Protein AF-A0A5N6E850-F1 (afdb_monomer)

Radius of gyration: 19.88 Å; Cα contacts (8 Å, |Δi|>4): 318; chains: 1; bounding box: 55×56×55 Å

pLDDT: mean 77.33, std 14.33, range [34.62, 94.5]

InterPro domains:
  IPR006694 Fatty acid hydroxylase [PF04116] (144-266)

Mean predicted aligned error: 9.37 Å

Secondary structure (DSSP, 8-state):
-PPPP---------GGGS-GGG--HHHHHHHHTT--SS-SS--HHHHHS-----HHHHHHHHHHHHHHHHHHHHHHHHHHHHHH-BTTTTT-PPPPPPGGGHHHHHHHHHHHHHHHHHHHHHHH--TT--GGG--TT------HHHH-HHHHHHHTTGGG-SS--GGGTT---HHHHHIIIIIHHHHHHHHHHHTT----HHHHHHHHHHHHHHHHHHTT-BSS--BPP-TTHHHHHHHT-BPBHHHHHHHHHH-SSS----SSSB--

Structure (mmCIF, N/CA/C/O backbone):
data_AF-A0A5N6E850-F1
#
_entry.id   AF-A0A5N6E850-F1
#
loop_
_atom_site.group_PDB
_atom_site.id
_atom_site.type_symbol
_atom_site.label_atom_id
_atom_site.label_alt_id
_atom_site.label_comp_id
_atom_site.label_asym_id
_atom_site.label_entity_id
_atom_site.label_seq_id
_atom_site.pdbx_PDB_ins_code
_atom_site.Cartn_x
_atom_site.Cartn_y
_atom_site.Cartn_z
_atom_site.occupancy
_atom_site.B_iso_or_equiv
_atom_site.auth_seq_id
_atom_site.auth_comp_id
_atom_site.auth_asym_id
_atom_site.auth_atom_id
_atom_site.pdbx_PDB_model_num
ATOM 1 N N . MET A 1 1 ? -35.079 -39.704 17.939 1.00 39.41 1 MET A N 1
ATOM 2 C CA . MET A 1 1 ? -33.657 -39.528 18.307 1.00 39.41 1 MET A CA 1
ATOM 3 C C . MET A 1 1 ? -33.381 -38.034 18.390 1.00 39.41 1 MET A C 1
ATOM 5 O O . MET A 1 1 ? -33.724 -37.354 17.428 1.00 39.41 1 MET A O 1
ATOM 9 N N . PRO A 1 2 ? -32.878 -37.489 19.509 1.00 34.62 2 PRO A N 1
ATOM 10 C CA . PRO A 1 2 ? -32.594 -36.062 19.593 1.00 34.62 2 PRO A CA 1
ATOM 11 C C . PRO A 1 2 ? -31.340 -35.746 18.768 1.00 34.62 2 PRO A C 1
ATOM 13 O O . PRO A 1 2 ? -30.338 -36.455 18.851 1.00 34.62 2 PRO A O 1
ATOM 16 N N . ALA A 1 3 ? -31.421 -34.708 17.938 1.00 40.91 3 ALA A N 1
ATOM 17 C CA . ALA A 1 3 ? -30.297 -34.216 17.154 1.00 40.91 3 ALA A CA 1
ATOM 18 C C . ALA A 1 3 ? -29.191 -33.716 18.098 1.00 40.91 3 ALA A C 1
ATOM 20 O O . ALA A 1 3 ? -29.444 -32.866 18.953 1.00 40.91 3 ALA A O 1
ATOM 21 N N . GLY A 1 4 ? -27.979 -34.256 17.950 1.00 40.09 4 GLY A N 1
ATOM 22 C CA . GLY A 1 4 ? -26.804 -33.801 18.690 1.00 40.09 4 GLY A CA 1
ATOM 23 C C . GLY A 1 4 ? -26.494 -32.319 18.426 1.00 40.09 4 GLY A C 1
ATOM 24 O O . GLY A 1 4 ? -26.918 -31.767 17.404 1.00 40.09 4 GLY A O 1
ATOM 25 N N . PRO A 1 5 ? -25.774 -31.647 19.340 1.00 42.28 5 PRO A N 1
ATOM 26 C CA . PRO A 1 5 ? -25.476 -30.227 19.215 1.00 42.28 5 PRO A CA 1
ATOM 27 C C . PRO A 1 5 ? -24.697 -29.955 17.923 1.00 42.28 5 PRO A C 1
ATOM 29 O O . PRO A 1 5 ? -23.633 -30.523 17.686 1.00 42.28 5 PRO A O 1
ATOM 32 N N . ARG A 1 6 ? -25.231 -29.067 17.077 1.00 39.66 6 ARG A N 1
ATOM 33 C CA . ARG A 1 6 ? -24.517 -28.542 15.908 1.00 39.66 6 ARG A CA 1
ATOM 34 C C . ARG A 1 6 ? -23.274 -27.802 16.400 1.00 39.66 6 ARG A C 1
ATOM 36 O O . ARG A 1 6 ? -23.396 -26.789 17.087 1.00 39.66 6 ARG A O 1
ATOM 43 N N . HIS A 1 7 ? -22.090 -28.302 16.053 1.00 35.38 7 HIS A N 1
ATOM 44 C CA . HIS A 1 7 ? -20.835 -27.600 16.296 1.00 35.38 7 HIS A CA 1
ATOM 45 C C . HIS A 1 7 ? -20.860 -26.264 15.550 1.00 35.38 7 HIS A C 1
ATOM 47 O O . HIS A 1 7 ? -20.741 -26.202 14.328 1.00 35.38 7 HIS A O 1
ATOM 53 N N . ASN A 1 8 ? -21.034 -25.179 16.301 1.00 35.00 8 ASN A N 1
ATOM 54 C CA . ASN A 1 8 ? -20.845 -23.828 15.806 1.00 35.00 8 ASN A CA 1
ATOM 55 C C . ASN A 1 8 ? -19.328 -23.628 15.647 1.00 35.00 8 ASN A C 1
ATOM 57 O O . ASN A 1 8 ? -18.646 -23.207 16.583 1.00 35.00 8 ASN A O 1
ATOM 61 N N . HIS A 1 9 ? -18.771 -24.007 14.494 1.00 34.69 9 HIS A N 1
ATOM 62 C CA . HIS A 1 9 ? -17.377 -23.728 14.152 1.00 34.69 9 HIS A CA 1
ATOM 63 C C . HIS A 1 9 ? -17.224 -22.220 13.914 1.00 34.69 9 HIS A C 1
ATOM 65 O O . HIS A 1 9 ? -17.213 -21.730 12.791 1.00 34.69 9 HIS A O 1
ATOM 71 N N . SER A 1 10 ? -17.137 -21.460 15.005 1.00 42.22 10 SER A N 1
ATOM 72 C CA . SER A 1 10 ? -16.578 -20.114 14.988 1.00 42.22 10 SER A CA 1
ATOM 73 C C . SER A 1 10 ? -15.170 -20.233 14.400 1.00 42.22 10 SER A C 1
ATOM 75 O O . SER A 1 10 ? -14.341 -20.947 14.966 1.00 42.22 10 SER A O 1
ATOM 77 N N . PHE A 1 11 ? -14.909 -19.588 13.257 1.00 40.59 11 PHE A N 1
ATOM 78 C CA . PHE A 1 11 ? -13.576 -19.446 12.660 1.00 40.59 11 PHE A CA 1
ATOM 79 C C . PHE A 1 11 ? -12.676 -18.634 13.608 1.00 40.59 11 PHE A C 1
ATOM 81 O O . PHE A 1 11 ? -12.393 -17.460 13.383 1.00 40.59 11 PHE A O 1
ATOM 88 N N . ARG A 1 12 ? -12.272 -19.229 14.735 1.00 50.62 12 ARG A N 1
ATOM 89 C CA . ARG A 1 12 ? -11.355 -18.603 15.684 1.00 50.62 12 ARG A CA 1
ATOM 90 C C . ARG A 1 12 ? -9.948 -18.804 15.167 1.00 50.62 12 ARG A C 1
ATOM 92 O O . ARG A 1 12 ? -9.451 -19.921 15.089 1.00 50.62 12 ARG A O 1
ATOM 99 N N . SER A 1 13 ? -9.317 -17.697 14.820 1.00 58.38 13 SER A N 1
ATOM 100 C CA . SER A 1 13 ? -7.937 -17.665 14.367 1.00 58.38 13 SER A CA 1
ATOM 101 C C . SER A 1 13 ? -6.987 -18.064 15.512 1.00 58.38 13 SER A C 1
ATOM 103 O O . SER A 1 13 ? -6.890 -17.352 16.516 1.00 58.38 13 SER A O 1
ATOM 105 N N . THR A 1 14 ? -6.321 -19.222 15.402 1.00 66.94 14 THR A N 1
ATOM 106 C CA . THR A 1 14 ? -5.454 -19.798 16.456 1.00 66.94 14 THR A CA 1
ATOM 107 C C . THR A 1 14 ? -3.955 -19.645 16.198 1.00 66.94 14 THR A C 1
ATOM 109 O O . THR A 1 14 ? -3.164 -20.109 17.019 1.00 66.94 14 THR A O 1
ATOM 112 N N . TRP A 1 15 ? -3.538 -18.989 15.109 1.00 69.69 15 TRP A N 1
ATOM 113 C CA . TRP A 1 15 ? -2.118 -18.823 14.752 1.00 69.69 15 TRP A CA 1
ATOM 114 C C . TRP A 1 15 ? -1.291 -18.162 15.864 1.00 69.69 15 TRP A C 1
ATOM 116 O O . TRP A 1 15 ? -0.124 -18.488 16.038 1.00 69.69 15 TRP A O 1
ATOM 126 N N . ARG A 1 16 ? -1.910 -17.317 16.702 1.00 72.38 16 ARG A N 1
ATOM 127 C CA . ARG A 1 16 ? -1.256 -16.679 17.860 1.00 72.38 16 ARG A CA 1
ATOM 128 C C . ARG A 1 16 ? -0.710 -17.669 18.896 1.00 72.38 16 ARG A C 1
ATOM 130 O O . ARG A 1 16 ? 0.119 -17.294 19.714 1.00 72.38 16 ARG A O 1
ATOM 137 N N . ARG A 1 17 ? -1.188 -18.918 18.887 1.00 75.44 17 ARG A N 1
ATOM 138 C CA . ARG A 1 17 ? -0.702 -20.003 19.758 1.00 75.44 17 ARG A CA 1
ATOM 139 C C . ARG A 1 17 ? 0.448 -20.798 19.138 1.00 75.44 17 ARG A C 1
ATOM 141 O O . ARG A 1 17 ? 1.009 -21.653 19.813 1.00 75.44 17 ARG A O 1
ATOM 148 N N . GLN A 1 18 ? 0.750 -20.575 17.861 1.00 77.81 18 GLN A N 1
ATOM 149 C CA . GLN A 1 18 ? 1.872 -21.218 17.186 1.00 77.81 18 GLN A CA 1
ATOM 150 C C . GLN A 1 18 ? 3.186 -20.570 17.626 1.00 77.81 18 GLN A C 1
ATOM 152 O O . GLN A 1 18 ? 3.207 -19.395 18.001 1.00 77.81 18 GLN A O 1
ATOM 157 N N . ASP A 1 19 ? 4.276 -21.335 17.551 1.00 81.00 19 ASP A N 1
ATOM 158 C CA . ASP A 1 19 ? 5.626 -20.816 17.769 1.00 81.00 19 ASP A CA 1
ATOM 159 C C . ASP A 1 19 ? 5.858 -19.584 16.877 1.00 81.00 19 ASP A C 1
ATOM 161 O O . ASP A 1 19 ? 5.605 -19.617 15.670 1.00 81.00 19 ASP A O 1
ATOM 165 N N . ARG A 1 20 ? 6.350 -18.494 17.476 1.00 82.19 20 ARG A N 1
ATOM 166 C CA . ARG A 1 20 ? 6.660 -17.237 16.782 1.00 82.19 20 ARG A CA 1
ATOM 167 C C . ARG A 1 20 ? 7.703 -17.417 15.679 1.00 82.19 20 ARG A C 1
ATOM 169 O O . ARG A 1 20 ? 7.727 -16.624 14.745 1.00 82.19 20 ARG A O 1
ATOM 176 N N . ASN A 1 21 ? 8.516 -18.470 15.728 1.00 81.62 21 ASN A N 1
ATOM 177 C CA . ASN A 1 21 ? 9.438 -18.816 14.643 1.00 81.62 21 ASN A CA 1
ATOM 178 C C . ASN A 1 21 ? 8.718 -19.255 13.354 1.00 81.62 21 ASN A C 1
ATOM 180 O O . ASN A 1 21 ? 9.302 -19.192 12.278 1.00 81.62 21 ASN A O 1
ATOM 184 N N . GLN A 1 22 ? 7.453 -19.677 13.449 1.00 78.12 22 GLN A N 1
ATOM 185 C CA . GLN A 1 22 ? 6.608 -20.045 12.306 1.00 78.12 22 GLN A CA 1
ATOM 186 C C . GLN A 1 22 ? 5.795 -18.853 11.773 1.00 78.12 22 GLN A C 1
ATOM 188 O O . GLN A 1 22 ? 5.050 -18.979 10.799 1.00 78.12 22 GLN A O 1
ATOM 193 N N . TRP A 1 23 ? 5.900 -17.683 12.410 1.00 79.12 23 TRP A N 1
ATOM 194 C CA . TRP A 1 23 ? 5.131 -16.512 12.016 1.00 79.12 23 TRP A CA 1
ATOM 195 C C . TRP A 1 23 ? 5.701 -15.891 10.746 1.00 79.12 23 TRP A C 1
ATOM 197 O O . TRP A 1 23 ? 6.816 -15.371 10.709 1.00 79.12 23 TRP A O 1
ATOM 207 N N . THR A 1 24 ? 4.880 -15.891 9.703 1.00 73.56 24 THR A N 1
ATOM 208 C CA . THR A 1 24 ? 5.115 -15.095 8.495 1.00 73.56 24 THR A CA 1
ATOM 209 C C . THR A 1 24 ? 4.997 -13.592 8.775 1.00 73.56 24 THR A C 1
ATOM 211 O O . THR A 1 24 ? 4.446 -13.165 9.792 1.00 73.56 24 THR A O 1
ATOM 214 N N . THR A 1 25 ? 5.448 -12.767 7.831 1.00 67.00 25 THR A N 1
ATOM 215 C CA . THR A 1 25 ? 5.334 -11.303 7.900 1.00 67.00 25 THR A CA 1
ATOM 216 C C . THR A 1 25 ? 3.903 -10.836 8.182 1.00 67.00 25 THR A C 1
ATOM 218 O O . THR A 1 25 ? 3.714 -9.939 8.992 1.00 67.00 25 THR A O 1
ATOM 221 N N . PHE A 1 26 ? 2.882 -11.492 7.623 1.00 67.69 26 PHE A N 1
ATOM 222 C CA . PHE A 1 26 ? 1.476 -11.146 7.870 1.00 67.69 26 PHE A CA 1
ATOM 223 C C . PHE A 1 26 ? 1.053 -11.308 9.335 1.00 67.69 26 PHE A C 1
ATOM 225 O O . PHE A 1 26 ? 0.312 -10.479 9.853 1.00 67.69 26 PHE A O 1
ATOM 232 N N . HIS A 1 27 ? 1.561 -12.327 10.028 1.00 75.56 27 HIS A N 1
ATOM 233 C CA . HIS A 1 27 ? 1.302 -12.511 11.457 1.00 75.56 27 HIS A CA 1
ATOM 234 C C . HIS A 1 27 ? 1.905 -11.367 12.277 1.00 75.56 27 HIS A C 1
ATOM 236 O O . HIS A 1 27 ? 1.238 -10.801 13.139 1.00 75.56 27 HIS A O 1
ATOM 242 N N . TRP A 1 28 ? 3.140 -10.967 11.956 1.00 74.38 28 TRP A N 1
ATOM 243 C CA . TRP A 1 28 ? 3.794 -9.827 12.598 1.00 74.38 28 TRP A CA 1
ATOM 244 C C . TRP A 1 28 ? 3.086 -8.504 12.318 1.00 74.38 28 TRP A C 1
ATOM 246 O O . TRP A 1 28 ? 2.996 -7.670 13.210 1.00 74.38 28 TRP A O 1
ATOM 256 N N . ILE A 1 29 ? 2.553 -8.323 11.111 1.00 66.75 29 ILE A N 1
ATOM 257 C CA . ILE A 1 29 ? 1.763 -7.144 10.740 1.00 66.75 29 ILE A CA 1
ATOM 258 C C . ILE A 1 29 ? 0.499 -7.048 11.596 1.00 66.75 29 ILE A C 1
ATOM 260 O O . ILE A 1 29 ? 0.223 -5.992 12.164 1.00 66.75 29 ILE A O 1
ATOM 264 N N . LEU A 1 30 ? -0.243 -8.152 11.724 1.00 69.81 30 LEU A N 1
ATOM 265 C CA . LEU A 1 30 ? -1.451 -8.197 12.548 1.00 69.81 30 LEU A CA 1
ATOM 266 C C . LEU A 1 30 ? -1.138 -7.991 14.034 1.00 69.81 30 LEU A C 1
ATOM 268 O O . LEU A 1 30 ? -1.910 -7.334 14.725 1.00 69.81 30 LEU A O 1
ATOM 272 N N . GLU A 1 31 ? -0.006 -8.512 14.514 1.00 74.38 31 GLU A N 1
ATOM 273 C CA . GLU A 1 31 ? 0.437 -8.336 15.899 1.00 74.38 31 GLU A CA 1
ATOM 274 C C . GLU A 1 31 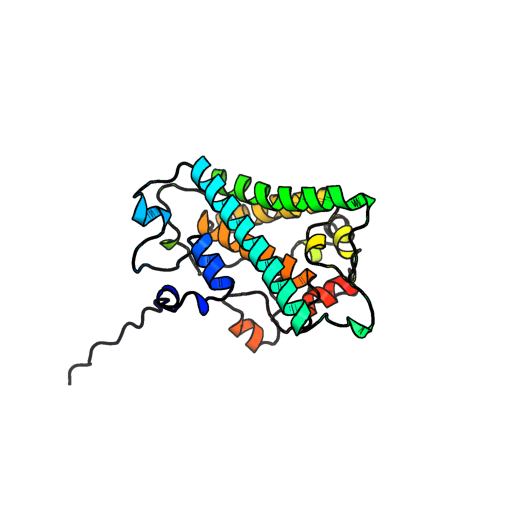? 0.847 -6.892 16.208 1.00 74.38 31 GLU A C 1
ATOM 276 O O . GLU A 1 31 ? 0.374 -6.319 17.185 1.00 74.38 31 GLU A O 1
ATOM 281 N N . TRP A 1 32 ? 1.690 -6.277 15.373 1.00 69.50 32 TRP A N 1
ATOM 282 C CA . TRP A 1 32 ? 2.147 -4.898 15.581 1.00 69.50 32 TRP A CA 1
ATOM 283 C C . TRP A 1 32 ? 1.050 -3.862 15.355 1.00 69.50 32 TRP A C 1
ATOM 285 O O . TRP A 1 32 ? 1.037 -2.838 16.032 1.00 69.50 32 TRP A O 1
ATOM 295 N N . GLY A 1 33 ? 0.153 -4.108 14.398 1.00 65.25 33 GLY A N 1
ATOM 296 C CA . GLY A 1 33 ? -1.004 -3.254 14.144 1.00 65.25 33 GLY A CA 1
ATOM 297 C C . GLY A 1 33 ? -2.148 -3.469 15.131 1.00 65.25 33 GLY A C 1
ATOM 298 O O . GLY A 1 33 ? -3.116 -2.720 15.095 1.00 65.25 33 GLY A O 1
ATOM 299 N N . ASP A 1 34 ? -2.059 -4.485 15.984 1.00 69.12 34 ASP A N 1
ATOM 300 C CA . ASP A 1 34 ? -3.106 -4.853 16.927 1.00 69.12 34 ASP A CA 1
ATOM 301 C C . ASP A 1 34 ? -4.475 -5.189 16.284 1.00 69.12 34 ASP A C 1
ATOM 303 O O . ASP A 1 34 ? -5.547 -4.888 16.806 1.00 69.12 34 ASP A O 1
ATOM 307 N N . LEU A 1 35 ? -4.456 -5.819 15.107 1.00 66.62 35 LEU A N 1
ATOM 308 C CA . LEU A 1 35 ? -5.616 -5.963 14.210 1.00 66.62 35 LEU A CA 1
ATOM 309 C C . LEU A 1 35 ? -6.286 -7.345 14.295 1.00 66.62 35 LEU A C 1
ATOM 311 O O . LEU A 1 35 ? -6.642 -7.952 13.282 1.00 66.62 35 LEU A O 1
ATOM 315 N N . HIS A 1 36 ? -6.437 -7.893 15.500 1.00 64.31 36 HIS A N 1
ATOM 316 C CA . HIS A 1 36 ? -6.887 -9.279 15.682 1.00 64.31 36 HIS A CA 1
ATOM 317 C C . HIS A 1 36 ? -8.423 -9.440 15.587 1.00 64.31 36 HIS A C 1
ATOM 319 O O . HIS A 1 36 ? -9.134 -8.836 16.390 1.00 64.31 36 HIS A O 1
ATOM 325 N N . PRO A 1 37 ? -8.965 -10.316 14.703 1.00 53.97 37 PRO A N 1
ATOM 326 C CA . PRO A 1 37 ? -10.406 -10.367 14.406 1.00 53.97 37 PRO A CA 1
ATOM 327 C C . PRO A 1 37 ? -11.347 -10.887 15.499 1.00 53.97 37 PRO A C 1
ATOM 329 O O . PRO A 1 37 ? -12.550 -10.803 15.318 1.00 53.97 37 PRO A O 1
ATOM 332 N N . THR A 1 38 ? -10.884 -11.501 16.585 1.00 51.81 38 THR A N 1
ATOM 333 C CA . THR A 1 38 ? -11.737 -11.874 17.734 1.00 51.81 38 THR A CA 1
ATOM 334 C C . THR A 1 38 ? -10.868 -12.409 18.869 1.00 51.81 38 THR A C 1
ATOM 336 O O . THR A 1 38 ? -9.789 -12.979 18.659 1.00 51.81 38 THR A O 1
ATOM 339 N N . GLU A 1 39 ? -11.315 -12.196 20.102 1.00 55.03 39 GLU A N 1
ATOM 340 C CA . GLU A 1 39 ? -10.535 -12.497 21.296 1.00 55.03 39 GLU A CA 1
ATOM 341 C C . GLU A 1 39 ? -10.266 -13.995 21.506 1.00 55.03 39 GLU A C 1
ATOM 343 O O . GLU A 1 39 ? -11.169 -14.831 21.563 1.00 55.03 39 GLU A O 1
ATOM 348 N N . LEU A 1 40 ? -9.005 -14.291 21.817 1.00 44.50 40 LEU A N 1
ATOM 349 C CA . LEU A 1 40 ? -8.728 -14.936 23.093 1.00 44.50 40 LEU A CA 1
ATOM 350 C C . LEU A 1 40 ? -7.556 -14.199 23.746 1.00 44.50 40 LEU A C 1
ATOM 352 O O . LEU A 1 40 ? -6.401 -14.551 23.522 1.00 44.50 40 LEU A O 1
ATOM 356 N N . GLY A 1 41 ? -7.905 -13.145 24.500 1.00 45.28 41 GLY A N 1
ATOM 357 C CA . GLY A 1 41 ? -7.032 -12.568 25.525 1.00 45.28 41 GLY A CA 1
ATOM 358 C C . GLY A 1 41 ? -6.681 -11.082 25.448 1.00 45.28 41 GLY A C 1
ATOM 359 O O . GLY A 1 41 ? -5.718 -10.735 26.108 1.00 45.28 41 GLY A O 1
ATOM 360 N N . ARG A 1 42 ? -7.430 -10.246 24.702 1.00 46.72 42 ARG A N 1
ATOM 361 C CA . ARG A 1 42 ? -7.263 -8.776 24.542 1.00 46.72 42 ARG A CA 1
ATOM 362 C C . ARG A 1 42 ? -5.848 -8.292 24.199 1.00 46.72 42 ARG A C 1
ATOM 364 O O . ARG A 1 42 ? -4.846 -8.980 24.301 1.00 46.72 42 ARG A O 1
ATOM 371 N N . THR A 1 43 ? -5.791 -7.106 23.633 1.00 49.31 43 THR A N 1
ATOM 372 C CA . THR A 1 43 ? -4.617 -6.641 22.911 1.00 49.31 43 THR A CA 1
ATOM 373 C C . THR A 1 43 ? -3.445 -6.262 23.807 1.00 49.31 43 THR A C 1
ATOM 375 O O . THR A 1 43 ? -3.638 -6.028 24.993 1.00 49.31 43 THR A O 1
ATOM 378 N N . LEU A 1 44 ? -2.228 -6.129 23.267 1.00 51.62 44 LEU A N 1
ATOM 379 C CA . LEU A 1 44 ? -1.073 -5.656 24.047 1.00 51.62 44 LEU A CA 1
ATOM 380 C C . LEU A 1 44 ? -1.360 -4.298 24.727 1.00 51.62 44 LEU A C 1
ATOM 382 O O . LEU A 1 44 ? -0.980 -4.104 25.876 1.00 51.62 44 LEU A O 1
ATOM 386 N N . CYS A 1 45 ? -2.117 -3.404 24.076 1.00 48.03 45 CYS A N 1
ATOM 387 C CA . CYS A 1 45 ? -2.514 -2.109 24.644 1.00 48.03 45 CYS A CA 1
ATOM 388 C C . CYS A 1 45 ? -3.790 -2.160 25.505 1.00 48.03 45 CYS A C 1
ATOM 390 O O . CYS A 1 45 ? -3.855 -1.497 26.541 1.00 48.03 45 CYS A O 1
ATOM 392 N N . THR A 1 46 ? -4.803 -2.949 25.124 1.00 51.22 46 THR A N 1
ATOM 393 C CA . THR A 1 46 ? -6.066 -3.041 25.886 1.00 51.22 46 THR A CA 1
ATOM 394 C C . THR A 1 46 ? -5.980 -3.981 27.092 1.00 51.22 46 THR A C 1
ATOM 396 O O . THR A 1 46 ? -6.719 -3.775 28.052 1.00 51.22 46 THR A O 1
ATOM 399 N N . TYR A 1 47 ? -5.073 -4.968 27.095 1.00 40.06 47 TYR A N 1
ATOM 400 C CA . TYR A 1 47 ? -4.883 -5.934 28.187 1.00 40.06 47 TYR A CA 1
ATOM 401 C C . TYR A 1 47 ? -3.880 -5.466 29.251 1.00 40.06 47 TYR A C 1
ATOM 403 O O . TYR A 1 47 ? -4.164 -5.628 30.432 1.00 40.06 47 TYR A O 1
ATOM 411 N N . TRP A 1 48 ? -2.739 -4.858 28.883 1.00 40.19 48 TRP A N 1
ATOM 412 C CA . TRP A 1 48 ? -1.732 -4.454 29.885 1.00 40.19 48 TRP A CA 1
ATOM 413 C C . TRP A 1 48 ? -2.054 -3.152 30.617 1.00 40.19 48 TRP A C 1
ATOM 415 O O . TRP A 1 48 ? -1.627 -2.981 31.755 1.00 40.19 48 TRP A O 1
ATOM 425 N N . LEU A 1 49 ? -2.783 -2.231 29.981 1.00 51.75 49 LEU A N 1
ATOM 426 C CA . LEU A 1 49 ? -2.995 -0.892 30.533 1.00 51.75 49 LEU A CA 1
ATOM 427 C C . LEU A 1 49 ? -4.462 -0.583 30.853 1.00 51.75 49 LEU A C 1
ATOM 429 O O . LEU A 1 49 ? -4.723 0.322 31.637 1.00 51.75 49 LEU A O 1
ATOM 433 N N . GLY A 1 50 ? -5.434 -1.277 30.243 1.00 54.62 50 GLY A N 1
ATOM 434 C CA . GLY A 1 50 ? -6.852 -0.896 30.353 1.00 54.62 50 GLY A CA 1
ATOM 435 C C . GLY A 1 50 ? -7.120 0.551 29.905 1.00 54.62 50 GLY A C 1
ATOM 436 O O . GLY A 1 50 ? -8.122 1.155 30.284 1.00 54.62 50 GLY A O 1
ATOM 437 N N . MET A 1 51 ? -6.196 1.130 29.132 1.00 58.75 51 MET A N 1
ATOM 438 C CA . MET A 1 51 ? -6.172 2.550 28.823 1.00 58.75 51 MET A CA 1
ATOM 439 C C . MET A 1 51 ? -6.900 2.826 27.515 1.00 58.75 51 MET A C 1
ATOM 441 O O . MET A 1 51 ? -6.556 2.312 26.454 1.00 58.75 51 MET A O 1
ATOM 445 N N . LYS A 1 52 ? -7.873 3.725 27.599 1.00 69.88 52 LYS A N 1
ATOM 446 C CA . LYS A 1 52 ? -8.436 4.450 26.466 1.00 69.88 52 LYS A CA 1
ATOM 447 C C . LYS A 1 52 ? -7.351 5.357 25.879 1.00 69.88 52 LYS A C 1
ATOM 449 O O . LYS A 1 52 ? -6.936 6.315 26.530 1.00 69.88 52 LYS A O 1
ATOM 454 N N . PHE A 1 53 ? -6.838 5.041 24.689 1.00 72.81 53 PHE A N 1
ATOM 455 C CA . PHE A 1 53 ? -5.726 5.801 24.117 1.00 72.81 53 PHE A CA 1
ATOM 456 C C . PHE A 1 53 ? -6.182 7.199 23.702 1.00 72.81 53 PHE A C 1
ATOM 458 O O . PHE A 1 53 ? -7.122 7.360 22.919 1.00 72.81 53 PHE A O 1
ATOM 465 N N . HIS A 1 54 ? -5.485 8.211 24.218 1.00 82.12 54 HIS A N 1
ATOM 466 C CA . HIS A 1 54 ? -5.599 9.579 23.729 1.00 82.12 54 HIS A CA 1
ATOM 467 C C . HIS A 1 54 ? -5.211 9.620 22.237 1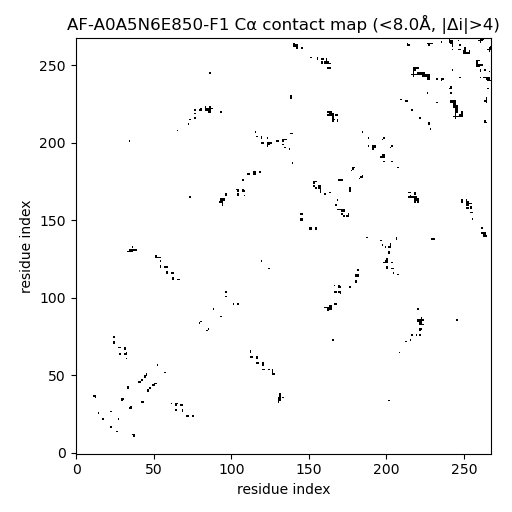.00 82.12 54 HIS A C 1
ATOM 469 O O . HIS A 1 54 ? -4.241 8.951 21.871 1.00 82.12 54 HIS A O 1
ATOM 475 N N . PRO A 1 55 ? -5.873 10.421 21.378 1.00 85.06 55 PRO A N 1
ATOM 476 C CA . PRO A 1 55 ? -5.588 10.472 19.939 1.00 85.06 55 PRO A CA 1
ATOM 477 C C . PRO A 1 55 ? -4.104 10.645 19.579 1.00 85.06 55 PRO A C 1
ATOM 479 O O . PRO A 1 55 ? -3.630 10.056 18.615 1.00 85.06 55 PRO A O 1
ATOM 482 N N . VAL A 1 56 ? -3.343 11.397 20.380 1.00 87.44 56 VAL A N 1
ATOM 483 C CA . VAL A 1 56 ? -1.886 11.555 20.194 1.00 87.44 56 VAL A CA 1
ATOM 484 C C . VAL A 1 56 ? -1.134 10.232 20.385 1.00 87.44 56 VAL A C 1
ATOM 486 O O . VAL A 1 56 ? -0.259 9.908 19.589 1.00 87.44 56 VAL A O 1
ATOM 489 N N . ILE A 1 57 ? -1.486 9.448 21.407 1.00 84.75 57 ILE A N 1
ATOM 490 C CA . ILE A 1 57 ? -0.864 8.140 21.664 1.00 84.75 57 ILE A CA 1
ATOM 491 C C . ILE A 1 57 ? -1.229 7.176 20.536 1.00 84.75 57 ILE A C 1
ATOM 493 O O . ILE A 1 57 ? -0.353 6.502 20.004 1.00 84.75 57 ILE A O 1
ATOM 497 N N . THR A 1 58 ? -2.500 7.169 20.124 1.00 83.62 58 THR A N 1
ATOM 498 C CA . THR A 1 58 ? -2.979 6.405 18.966 1.00 83.62 58 THR A CA 1
ATOM 499 C C . THR A 1 58 ? -2.179 6.749 17.714 1.00 83.62 58 THR A C 1
ATOM 501 O O . THR A 1 58 ? -1.665 5.856 17.048 1.00 83.62 58 THR A O 1
ATOM 504 N N . PHE A 1 59 ? -2.014 8.039 17.417 1.00 87.50 59 PHE A N 1
ATOM 505 C CA . PHE A 1 59 ? -1.228 8.497 16.279 1.00 87.50 59 PHE A CA 1
ATOM 506 C C . PHE A 1 59 ? 0.205 7.958 16.321 1.00 87.50 59 PHE A C 1
ATOM 508 O O . PHE A 1 59 ? 0.645 7.349 15.349 1.00 87.50 59 PHE A O 1
ATOM 515 N N . VAL A 1 60 ? 0.911 8.128 17.444 1.00 87.75 60 VAL A N 1
ATOM 516 C CA . VAL A 1 60 ? 2.295 7.652 17.590 1.00 87.75 60 VAL A CA 1
ATOM 517 C C . VAL A 1 60 ? 2.369 6.133 17.434 1.00 87.75 60 VAL A C 1
ATOM 519 O O . VAL A 1 60 ? 3.184 5.639 16.659 1.00 87.75 60 VAL A O 1
ATOM 522 N N . TYR A 1 61 ? 1.496 5.393 18.117 1.00 84.06 61 TYR A N 1
ATOM 523 C CA . TYR A 1 61 ? 1.484 3.932 18.084 1.00 84.06 61 TYR A CA 1
ATOM 524 C C . TYR A 1 61 ? 1.266 3.393 16.667 1.00 84.06 61 TYR A C 1
ATOM 526 O O . TYR A 1 61 ? 2.090 2.637 16.154 1.00 84.06 61 TYR A O 1
ATOM 534 N N . TYR A 1 62 ? 0.196 3.825 15.997 1.00 83.25 62 TYR A N 1
ATOM 535 C CA . TYR A 1 62 ? -0.153 3.324 14.668 1.00 83.25 62 TYR A CA 1
ATOM 536 C C . TYR A 1 62 ? 0.788 3.832 13.570 1.00 83.25 62 TYR A C 1
ATOM 538 O O . TYR A 1 62 ? 0.963 3.150 12.556 1.00 83.25 62 TYR A O 1
ATOM 546 N N . ASN A 1 63 ? 1.438 4.983 13.773 1.00 87.31 63 ASN A N 1
ATOM 547 C CA . ASN A 1 63 ? 2.521 5.450 12.911 1.00 87.31 63 ASN A CA 1
ATOM 548 C C . ASN A 1 63 ? 3.763 4.555 13.035 1.00 87.31 63 ASN A C 1
ATOM 550 O O . ASN A 1 63 ? 4.300 4.124 12.016 1.00 87.31 63 ASN A O 1
ATOM 554 N N . VAL A 1 64 ? 4.181 4.209 14.258 1.00 86.75 64 VAL A N 1
ATOM 555 C CA . VAL A 1 64 ? 5.291 3.268 14.485 1.00 86.75 64 VAL A CA 1
ATOM 556 C C . VAL A 1 64 ? 4.951 1.888 13.921 1.00 86.75 64 VAL A C 1
ATOM 558 O O . VAL A 1 64 ? 5.756 1.319 13.186 1.00 86.75 64 VAL A O 1
ATOM 561 N N . ALA A 1 65 ? 3.745 1.375 14.177 1.00 84.19 65 ALA A N 1
ATOM 562 C CA . ALA A 1 65 ? 3.289 0.101 13.626 1.00 84.19 65 ALA A CA 1
ATOM 563 C C . ALA A 1 65 ? 3.311 0.096 12.087 1.00 84.19 65 ALA A C 1
ATOM 565 O O . ALA A 1 65 ? 3.765 -0.874 11.481 1.00 84.19 65 ALA A O 1
ATOM 566 N N . PHE A 1 66 ? 2.911 1.201 11.445 1.00 85.81 66 PHE A N 1
ATOM 567 C CA . PHE A 1 66 ? 2.984 1.355 9.990 1.00 85.81 66 PHE A CA 1
ATOM 568 C C . PHE A 1 66 ? 4.433 1.326 9.473 1.00 85.81 66 PHE A C 1
ATOM 570 O O . PHE A 1 66 ? 4.725 0.665 8.476 1.00 85.81 66 PHE A O 1
ATOM 577 N N . GLN A 1 67 ? 5.365 1.996 10.157 1.00 87.88 67 GLN A N 1
ATOM 578 C CA . GLN A 1 67 ? 6.782 1.980 9.777 1.00 87.88 67 GLN A CA 1
ATOM 579 C C . GLN A 1 67 ? 7.414 0.591 9.945 1.00 87.88 67 GLN A C 1
ATOM 581 O O . GLN A 1 67 ? 8.195 0.155 9.093 1.00 87.88 67 GLN A O 1
ATOM 586 N N . VAL A 1 68 ? 7.057 -0.126 11.016 1.00 87.00 68 VAL A N 1
ATOM 587 C CA . VAL A 1 68 ? 7.478 -1.516 11.230 1.00 87.00 68 VAL A CA 1
ATOM 588 C C . VAL A 1 68 ? 6.920 -2.410 10.123 1.00 87.00 68 VAL A C 1
ATOM 590 O O . VAL A 1 68 ? 7.686 -3.155 9.514 1.00 87.00 68 VAL A O 1
ATOM 593 N N . PHE A 1 69 ? 5.629 -2.285 9.795 1.00 86.38 69 PHE A N 1
ATOM 594 C CA . PHE A 1 69 ? 4.996 -2.970 8.664 1.00 86.38 69 PHE A CA 1
ATOM 595 C C . PHE A 1 69 ? 5.782 -2.751 7.362 1.00 86.38 69 PHE A C 1
ATOM 597 O O . PHE A 1 69 ? 6.194 -3.722 6.724 1.00 86.38 69 PHE A O 1
ATOM 604 N N . LEU A 1 70 ? 6.059 -1.494 6.999 1.00 86.75 70 LEU A N 1
ATOM 605 C CA . LEU A 1 70 ? 6.750 -1.162 5.752 1.00 86.75 70 LEU A CA 1
ATOM 606 C C . LEU A 1 70 ? 8.180 -1.722 5.734 1.00 86.75 70 LEU A C 1
ATOM 608 O O . LEU A 1 70 ? 8.627 -2.270 4.727 1.00 86.75 70 LEU A O 1
ATOM 612 N N . SER A 1 71 ? 8.882 -1.654 6.866 1.00 88.75 71 SER A N 1
ATOM 613 C CA . SER A 1 71 ? 10.235 -2.204 7.012 1.00 88.75 71 SER A CA 1
ATOM 614 C C . SER A 1 71 ? 10.258 -3.725 6.849 1.00 88.75 71 SER A C 1
ATOM 616 O O . SER A 1 71 ? 11.122 -4.270 6.157 1.00 88.75 71 SER A O 1
ATOM 618 N N . LEU A 1 72 ? 9.296 -4.426 7.456 1.00 88.69 72 LEU A N 1
ATOM 619 C CA . LEU A 1 72 ? 9.153 -5.874 7.326 1.00 88.69 72 LEU A CA 1
ATOM 620 C C . LEU A 1 72 ? 8.776 -6.279 5.897 1.00 88.69 72 LEU A C 1
ATOM 622 O O . LEU A 1 72 ? 9.318 -7.262 5.387 1.00 88.69 72 LEU A O 1
ATOM 626 N N . LEU A 1 73 ? 7.908 -5.514 5.229 1.00 87.50 73 LEU A N 1
ATOM 627 C CA . LEU A 1 73 ? 7.540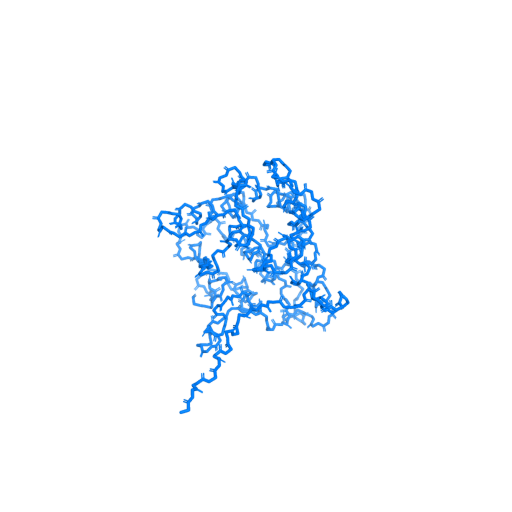 -5.729 3.831 1.00 87.50 73 LEU A CA 1
ATOM 628 C C . LEU A 1 73 ? 8.756 -5.588 2.907 1.00 87.50 73 LEU A C 1
ATOM 630 O O . LEU A 1 73 ? 9.071 -6.515 2.163 1.00 87.50 73 LEU A O 1
ATOM 634 N N . LEU A 1 74 ? 9.498 -4.482 3.014 1.00 90.81 74 LEU A N 1
ATOM 635 C CA . LEU A 1 74 ? 10.707 -4.247 2.219 1.00 90.81 74 LEU A CA 1
ATOM 636 C C . LEU A 1 74 ? 11.777 -5.318 2.470 1.00 90.81 74 LEU A C 1
ATOM 638 O O . LEU A 1 74 ? 12.411 -5.798 1.528 1.00 90.81 74 LEU A O 1
ATOM 642 N N . ARG A 1 75 ? 11.957 -5.746 3.728 1.00 91.44 75 ARG A N 1
ATOM 643 C CA . ARG A 1 75 ? 12.868 -6.849 4.073 1.00 91.44 75 ARG A CA 1
ATOM 644 C C . ARG A 1 75 ? 12.421 -8.170 3.446 1.00 91.44 75 ARG A C 1
ATOM 646 O O . ARG A 1 75 ? 13.262 -8.890 2.911 1.00 91.44 75 ARG A O 1
ATOM 653 N N . SER A 1 76 ? 11.123 -8.467 3.488 1.00 89.75 76 SER A N 1
ATOM 654 C CA . SER A 1 76 ? 10.547 -9.684 2.902 1.00 89.75 76 SER A CA 1
ATOM 655 C C . SER A 1 76 ? 10.740 -9.700 1.386 1.00 89.75 76 SER A C 1
ATOM 657 O O . SER A 1 76 ? 11.260 -10.673 0.850 1.00 89.75 76 SER A O 1
ATOM 659 N N . ILE A 1 77 ? 10.432 -8.593 0.702 1.00 91.56 77 ILE A N 1
ATOM 660 C CA . ILE A 1 77 ? 10.659 -8.435 -0.742 1.00 91.56 77 ILE A CA 1
ATOM 661 C C . ILE A 1 77 ? 12.140 -8.609 -1.079 1.00 91.56 77 ILE A C 1
ATOM 663 O O . ILE A 1 77 ? 12.482 -9.334 -2.010 1.00 91.56 77 ILE A O 1
ATOM 667 N N . ARG A 1 78 ? 13.042 -8.001 -0.298 1.00 91.88 78 ARG A N 1
ATOM 668 C CA . ARG A 1 78 ? 14.488 -8.156 -0.496 1.00 91.88 78 ARG A CA 1
ATOM 669 C C . ARG A 1 78 ? 14.922 -9.616 -0.386 1.00 91.88 78 ARG A C 1
ATOM 671 O O . ARG A 1 78 ? 15.732 -10.054 -1.198 1.00 91.88 78 ARG A O 1
ATOM 678 N N . GLN A 1 79 ? 14.413 -10.355 0.597 1.00 92.44 79 GLN A N 1
ATOM 679 C CA . GLN A 1 79 ? 14.718 -11.775 0.762 1.00 92.44 79 GLN A CA 1
ATOM 680 C C . GLN A 1 79 ? 14.185 -12.597 -0.416 1.00 92.44 79 GLN A C 1
ATOM 682 O O . GLN A 1 79 ? 14.951 -13.336 -1.028 1.00 92.44 79 GLN A O 1
ATOM 687 N N . LEU A 1 80 ? 12.914 -12.409 -0.781 1.00 92.00 80 LEU A N 1
ATOM 688 C CA . LEU A 1 80 ? 12.286 -13.091 -1.915 1.00 92.00 80 LEU A CA 1
ATOM 689 C C . LEU A 1 80 ? 13.020 -12.803 -3.226 1.00 92.00 80 LEU A C 1
ATOM 691 O O . LEU A 1 80 ? 13.220 -13.714 -4.019 1.00 92.00 80 LEU A O 1
ATOM 695 N N . ARG A 1 81 ? 13.506 -11.575 -3.421 1.00 91.75 81 ARG A N 1
ATOM 696 C CA . ARG A 1 81 ? 14.313 -11.196 -4.587 1.00 91.75 81 ARG A CA 1
ATOM 697 C C . ARG A 1 81 ? 15.588 -12.021 -4.682 1.00 91.75 81 ARG A C 1
ATOM 699 O O . ARG A 1 81 ? 15.959 -12.434 -5.771 1.00 91.75 81 ARG A O 1
ATOM 706 N N . HIS A 1 82 ? 16.275 -12.248 -3.563 1.00 92.06 82 HIS A N 1
ATOM 707 C CA . HIS A 1 82 ? 17.484 -13.073 -3.565 1.00 92.06 82 HIS A CA 1
ATOM 708 C C . HIS A 1 82 ? 17.186 -14.545 -3.880 1.00 92.06 82 HIS A C 1
ATOM 710 O O . HIS A 1 82 ? 18.056 -15.229 -4.405 1.00 92.06 82 HIS A O 1
ATOM 716 N N . THR A 1 83 ? 15.977 -15.023 -3.578 1.00 92.81 83 THR A N 1
ATOM 717 C CA . THR A 1 83 ? 15.560 -16.406 -3.843 1.00 92.81 83 THR A CA 1
ATOM 718 C C . THR A 1 83 ? 15.025 -16.607 -5.262 1.00 92.81 83 THR A C 1
ATOM 720 O O . THR A 1 83 ? 15.398 -17.576 -5.914 1.00 92.81 83 THR A O 1
ATOM 723 N N . TYR A 1 84 ? 14.155 -15.715 -5.739 1.00 93.44 84 TYR A N 1
ATOM 724 C CA . TYR A 1 84 ? 13.378 -15.899 -6.972 1.00 93.44 84 TYR A CA 1
ATOM 725 C C . TYR A 1 84 ? 13.806 -14.978 -8.123 1.00 93.44 84 TYR A C 1
ATOM 727 O O . TYR A 1 84 ? 13.450 -15.226 -9.274 1.00 93.44 84 TYR A O 1
ATOM 735 N N . GLY A 1 85 ? 14.590 -13.936 -7.841 1.00 93.06 85 GLY A N 1
ATOM 736 C CA . GLY A 1 85 ? 14.984 -12.939 -8.832 1.00 93.06 85 GLY A CA 1
ATOM 737 C C . GLY A 1 85 ? 13.839 -12.013 -9.251 1.00 93.06 85 GLY A C 1
ATOM 738 O O . GLY A 1 85 ? 12.808 -11.905 -8.580 1.00 93.06 85 GLY A O 1
ATOM 739 N N . PHE A 1 86 ? 14.054 -11.317 -10.366 1.00 94.50 86 PHE A N 1
ATOM 740 C CA . PHE A 1 86 ? 13.083 -10.402 -10.960 1.00 94.50 86 PHE A CA 1
ATOM 741 C C . PHE A 1 86 ? 12.431 -11.012 -12.198 1.00 94.50 86 PHE A C 1
ATOM 743 O O . PHE A 1 86 ? 13.061 -11.790 -12.922 1.00 94.50 86 PHE A O 1
ATOM 750 N N . LEU A 1 87 ? 11.181 -10.630 -12.459 1.00 91.00 87 LEU A N 1
ATOM 751 C CA . LEU A 1 87 ? 10.555 -10.845 -13.754 1.00 91.00 87 LEU A CA 1
ATOM 752 C C . LEU A 1 87 ? 11.425 -10.143 -14.798 1.00 91.00 87 LEU A C 1
ATOM 754 O O . LEU A 1 87 ? 11.706 -8.968 -14.613 1.00 91.00 87 LEU A O 1
ATOM 758 N N . ASP A 1 88 ? 11.870 -10.884 -15.819 1.00 90.75 88 ASP A N 1
ATOM 759 C CA . ASP A 1 88 ? 12.798 -10.463 -16.888 1.00 90.75 88 ASP A CA 1
ATOM 760 C C . ASP A 1 88 ? 14.168 -9.902 -16.463 1.00 90.75 88 ASP A C 1
ATOM 762 O O . ASP A 1 88 ? 14.863 -9.271 -17.263 1.00 90.75 88 ASP A O 1
ATOM 766 N N . GLY A 1 89 ? 14.600 -10.187 -15.232 1.00 87.19 89 GLY A N 1
ATOM 767 C CA . GLY A 1 89 ? 15.888 -9.714 -14.715 1.00 87.19 89 GLY A CA 1
ATOM 768 C C . GLY A 1 89 ? 17.123 -10.232 -15.468 1.00 87.19 89 GLY A C 1
ATOM 769 O O . GLY A 1 89 ? 18.227 -9.773 -15.201 1.00 87.19 89 GLY A O 1
ATOM 770 N N . ASP A 1 90 ? 16.961 -11.180 -16.394 1.00 89.56 90 ASP A N 1
ATOM 771 C CA . ASP A 1 90 ? 17.989 -11.630 -17.337 1.00 89.56 90 ASP A CA 1
ATOM 772 C C . ASP A 1 90 ? 18.211 -10.655 -18.507 1.00 89.56 90 ASP A C 1
ATOM 774 O O . ASP A 1 90 ? 19.239 -10.726 -19.179 1.00 89.56 90 ASP A O 1
ATOM 778 N N . LYS A 1 91 ? 17.259 -9.748 -18.757 1.00 90.44 91 LYS A N 1
ATOM 779 C CA . LYS A 1 91 ? 17.279 -8.808 -19.886 1.00 90.44 91 LYS A CA 1
ATOM 780 C C . LYS A 1 91 ? 17.629 -7.390 -19.466 1.00 90.44 91 LYS A C 1
ATOM 782 O O . LYS A 1 91 ? 18.377 -6.722 -20.176 1.00 90.44 91 LYS A O 1
ATOM 787 N N . LEU A 1 92 ? 17.046 -6.916 -18.365 1.00 88.06 92 LEU A N 1
ATOM 788 C CA . LEU A 1 92 ? 17.138 -5.524 -17.929 1.00 88.06 92 LEU A CA 1
ATOM 789 C C . LEU A 1 92 ? 17.247 -5.422 -16.408 1.00 88.06 92 LEU A C 1
ATOM 791 O O . LEU A 1 92 ? 16.644 -6.191 -15.658 1.00 88.06 92 LEU A O 1
ATOM 795 N N . GLU A 1 93 ? 18.006 -4.427 -15.957 1.00 90.12 93 GLU A N 1
ATOM 796 C CA . GLU A 1 93 ? 18.059 -4.056 -14.548 1.00 90.12 93 GLU A CA 1
ATOM 797 C C . GLU A 1 93 ? 16.810 -3.263 -14.139 1.00 90.12 93 GLU A C 1
ATOM 799 O O . GLU A 1 93 ? 16.085 -2.715 -14.972 1.00 90.12 93 GLU A O 1
ATOM 804 N N . ARG A 1 94 ? 16.553 -3.197 -12.828 1.00 92.12 94 ARG A N 1
ATOM 805 C CA . ARG A 1 94 ? 15.489 -2.349 -12.282 1.00 92.12 94 ARG A CA 1
ATOM 806 C C . ARG A 1 94 ? 15.927 -0.888 -12.278 1.00 92.12 94 ARG A C 1
ATOM 808 O O . ARG A 1 94 ? 17.088 -0.586 -12.011 1.00 92.12 94 ARG A O 1
ATOM 815 N N . ASP A 1 95 ? 14.969 0.003 -12.486 1.00 90.94 95 ASP A N 1
ATOM 816 C CA . ASP A 1 95 ? 15.155 1.446 -12.464 1.00 90.94 95 ASP A CA 1
ATOM 817 C C . ASP A 1 95 ? 15.756 1.879 -11.123 1.00 90.94 95 ASP A C 1
ATOM 819 O O . ASP A 1 95 ? 15.257 1.529 -10.047 1.00 90.94 95 ASP A O 1
ATOM 823 N N . GLY A 1 96 ? 16.842 2.645 -11.187 1.00 88.06 96 GLY A N 1
ATOM 824 C CA . GLY A 1 96 ? 17.448 3.293 -10.029 1.00 88.06 96 GLY A CA 1
ATOM 825 C C . GLY A 1 96 ? 16.736 4.595 -9.665 1.00 88.06 96 GLY A C 1
ATOM 826 O O . GLY A 1 96 ? 16.006 5.178 -10.464 1.00 88.06 96 GLY A O 1
ATOM 827 N N . ILE A 1 97 ? 16.980 5.092 -8.451 1.00 86.69 97 ILE A N 1
ATOM 828 C CA . ILE A 1 97 ? 16.582 6.456 -8.086 1.00 86.69 97 ILE A CA 1
ATOM 829 C C . ILE A 1 97 ? 17.649 7.407 -8.645 1.00 86.69 97 ILE A C 1
ATOM 831 O O . ILE A 1 97 ? 18.814 7.245 -8.281 1.00 86.69 97 ILE A O 1
ATOM 835 N N . PRO A 1 98 ? 17.298 8.405 -9.478 1.00 86.19 98 PRO A N 1
ATOM 836 C CA . PRO A 1 98 ? 18.264 9.402 -9.931 1.00 86.19 98 PRO A CA 1
ATOM 837 C C . PRO A 1 98 ? 18.893 10.146 -8.745 1.00 86.19 98 PRO A C 1
ATOM 839 O O . PRO A 1 98 ? 18.179 10.506 -7.808 1.00 86.19 98 PRO A O 1
ATOM 842 N N . ASP A 1 99 ? 20.187 10.467 -8.797 1.00 87.31 99 ASP A N 1
ATOM 843 C CA . ASP A 1 99 ? 20.895 11.117 -7.676 1.00 87.31 99 ASP A CA 1
ATOM 844 C C . ASP A 1 99 ? 20.217 12.419 -7.216 1.00 87.31 99 ASP A C 1
ATOM 846 O O . ASP A 1 99 ? 20.021 12.667 -6.024 1.00 87.31 99 ASP A O 1
ATOM 850 N N . VAL A 1 100 ? 19.749 13.223 -8.175 1.00 87.88 100 VAL A N 1
ATOM 851 C CA . VAL A 1 100 ? 19.011 14.475 -7.925 1.00 87.88 100 VAL A CA 1
ATOM 852 C C . VAL A 1 100 ? 17.659 14.261 -7.229 1.00 87.88 100 VAL A C 1
ATOM 854 O O . VAL A 1 100 ? 17.091 15.191 -6.655 1.00 87.88 100 VAL A O 1
ATOM 857 N N . ALA A 1 101 ? 17.131 13.039 -7.276 1.00 85.62 101 ALA A N 1
ATOM 858 C CA . ALA A 1 101 ? 15.820 12.657 -6.776 1.00 85.62 101 ALA A CA 1
ATOM 859 C C . ALA A 1 101 ? 15.860 11.938 -5.418 1.00 85.62 101 ALA A C 1
ATOM 861 O O . ALA A 1 101 ? 14.805 11.788 -4.802 1.00 85.62 101 ALA A O 1
ATOM 862 N N . VAL A 1 102 ? 17.037 11.556 -4.904 1.00 89.19 102 VAL A N 1
ATOM 863 C CA . VAL A 1 102 ? 17.184 10.788 -3.650 1.00 89.19 102 VAL A CA 1
ATOM 864 C C . VAL A 1 102 ? 16.493 11.472 -2.470 1.00 89.19 102 VAL A C 1
ATOM 866 O O . VAL A 1 102 ? 15.695 10.851 -1.766 1.00 89.19 102 VAL A O 1
ATOM 869 N N . ARG A 1 103 ? 16.731 12.779 -2.280 1.00 89.75 103 ARG A N 1
ATOM 870 C CA . ARG A 1 103 ? 16.089 13.550 -1.201 1.00 89.75 103 ARG A CA 1
ATOM 871 C C . ARG A 1 103 ? 14.569 13.544 -1.331 1.00 89.75 103 ARG A C 1
ATOM 873 O O . ARG A 1 103 ? 13.876 13.442 -0.325 1.00 89.75 103 ARG A O 1
ATOM 880 N N . LYS A 1 104 ? 14.056 13.672 -2.557 1.00 88.38 104 LYS A N 1
ATOM 881 C CA . LYS A 1 104 ? 12.616 13.662 -2.813 1.00 88.38 104 LYS A CA 1
ATOM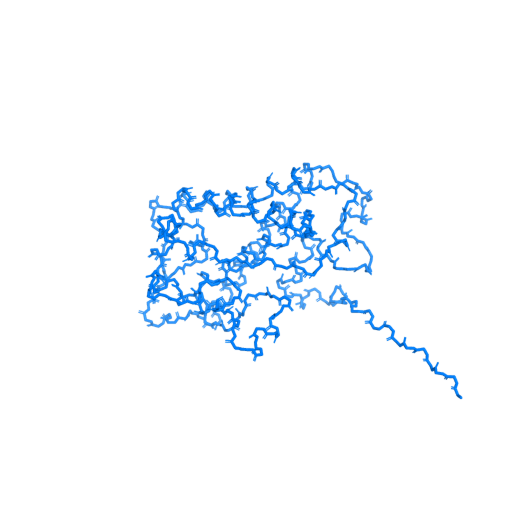 882 C C . LYS A 1 104 ? 12.031 12.293 -2.488 1.00 88.38 104 LYS A C 1
ATOM 884 O O . LYS A 1 104 ? 11.118 12.238 -1.681 1.00 88.38 104 LYS A O 1
ATOM 889 N N . ALA A 1 105 ? 12.606 11.216 -3.023 1.00 85.50 105 ALA A N 1
ATOM 890 C CA . ALA A 1 105 ? 12.156 9.853 -2.748 1.00 85.50 105 ALA A CA 1
ATOM 891 C C . ALA A 1 105 ? 12.101 9.570 -1.237 1.00 85.50 105 ALA A C 1
ATOM 893 O O . ALA A 1 105 ? 11.078 9.119 -0.731 1.00 85.50 105 ALA A O 1
ATOM 894 N N . PHE A 1 106 ? 13.151 9.932 -0.491 1.00 85.88 106 PHE A N 1
ATOM 895 C CA . PHE A 1 106 ? 13.168 9.794 0.967 1.00 85.88 106 PHE A CA 1
ATOM 896 C C . PHE A 1 106 ? 12.048 10.590 1.660 1.00 85.88 106 PHE A C 1
ATOM 898 O O . PHE A 1 106 ? 11.340 10.053 2.514 1.00 85.88 106 PHE A O 1
ATOM 905 N N . MET A 1 107 ? 11.856 11.858 1.283 1.00 87.38 107 MET A N 1
ATOM 906 C CA . MET A 1 107 ? 10.807 12.701 1.865 1.00 87.38 107 MET A CA 1
ATOM 907 C C . MET A 1 107 ? 9.404 12.198 1.529 1.00 87.38 107 MET A C 1
ATOM 909 O O . MET A 1 107 ? 8.533 12.243 2.396 1.00 87.38 107 MET A O 1
ATOM 913 N N . SER A 1 108 ? 9.182 11.666 0.327 1.00 86.25 108 SER A N 1
ATOM 914 C CA . SER A 1 108 ? 7.901 11.070 -0.054 1.00 86.25 108 SER A CA 1
ATOM 915 C C . SER A 1 108 ? 7.597 9.845 0.820 1.00 86.25 108 SER A C 1
ATOM 917 O O . SER A 1 108 ? 6.462 9.696 1.271 1.00 86.25 108 SER A O 1
ATOM 919 N N . ILE A 1 109 ? 8.601 9.015 1.159 1.00 84.25 109 ILE A N 1
ATOM 920 C CA . ILE A 1 109 ? 8.413 7.836 2.036 1.00 84.25 109 ILE A CA 1
ATOM 921 C C . ILE A 1 109 ? 7.984 8.292 3.428 1.00 84.25 109 ILE A C 1
ATOM 923 O O . ILE A 1 109 ? 7.028 7.760 4.005 1.00 84.25 109 ILE A O 1
ATOM 927 N N . LEU A 1 110 ? 8.664 9.312 3.955 1.00 84.69 110 LEU A N 1
ATOM 928 C CA . LEU A 1 110 ? 8.337 9.901 5.247 1.00 84.69 110 LEU A CA 1
ATO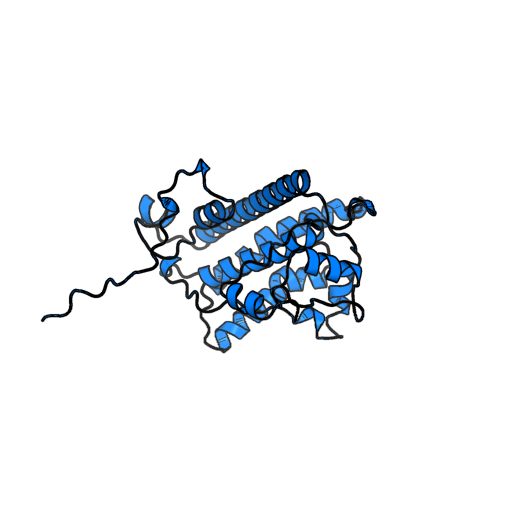M 929 C C . LEU A 1 110 ? 6.922 10.504 5.240 1.00 84.69 110 LEU A C 1
ATOM 931 O O . LEU A 1 110 ? 6.143 10.271 6.166 1.00 84.69 110 LEU A O 1
ATOM 935 N N . LEU A 1 111 ? 6.566 11.233 4.179 1.00 87.69 111 LEU A N 1
ATOM 936 C CA . LEU A 1 111 ? 5.274 11.900 4.050 1.00 87.69 111 LEU A CA 1
ATOM 937 C C . LEU A 1 111 ? 4.119 10.902 3.942 1.00 87.69 111 LEU A C 1
ATOM 939 O O . LEU A 1 111 ? 3.089 11.119 4.567 1.00 87.69 111 LEU A O 1
ATOM 943 N N . VAL A 1 112 ? 4.284 9.792 3.221 1.00 84.25 112 VAL A N 1
ATOM 944 C CA . VAL A 1 112 ? 3.293 8.702 3.189 1.00 84.25 112 VAL A CA 1
ATOM 945 C C . VAL A 1 112 ? 3.123 8.096 4.579 1.00 84.25 112 VAL A C 1
ATOM 947 O O . VAL A 1 112 ? 1.996 7.912 5.045 1.00 84.25 112 VAL A O 1
ATOM 950 N N . SER A 1 113 ? 4.245 7.829 5.253 1.00 80.19 113 SER A N 1
ATOM 951 C CA . SER A 1 113 ? 4.261 7.181 6.564 1.00 80.19 113 SER A CA 1
ATOM 952 C C . SER A 1 113 ? 3.578 8.024 7.637 1.00 80.19 113 SER A C 1
ATOM 954 O O . SER A 1 113 ? 2.891 7.479 8.493 1.00 80.19 113 SER A O 1
ATOM 956 N N . ILE A 1 114 ? 3.736 9.349 7.590 1.00 87.00 114 ILE A N 1
ATOM 957 C CA . ILE A 1 114 ? 3.173 10.289 8.572 1.00 87.00 114 ILE A CA 1
ATOM 958 C C . ILE A 1 114 ? 1.794 10.806 8.147 1.00 87.00 114 ILE A C 1
ATOM 960 O O . ILE A 1 114 ? 0.880 10.893 8.969 1.00 87.00 114 ILE A O 1
ATOM 964 N N . GLY A 1 115 ? 1.622 11.126 6.867 1.00 86.56 115 GLY A N 1
ATOM 965 C CA . GLY A 1 115 ? 0.423 11.765 6.334 1.00 86.56 115 GLY A CA 1
ATOM 966 C C . GLY A 1 115 ? -0.824 10.897 6.466 1.00 86.56 115 GLY A C 1
ATOM 967 O O . GLY A 1 115 ? -1.858 11.363 6.944 1.00 86.56 115 GLY A O 1
ATOM 968 N N . ARG A 1 116 ? -0.725 9.599 6.150 1.00 83.25 116 ARG A N 1
ATOM 969 C CA . ARG A 1 116 ? -1.887 8.698 6.232 1.00 83.25 116 ARG A CA 1
ATOM 970 C C . ARG A 1 116 ? -2.413 8.532 7.677 1.00 83.25 116 ARG A C 1
ATOM 972 O O . ARG A 1 116 ? -3.627 8.642 7.882 1.00 83.25 116 ARG A O 1
ATOM 979 N N . PRO A 1 117 ? -1.565 8.340 8.708 1.00 83.44 117 PRO A N 1
ATOM 980 C CA . PRO A 1 117 ? -2.000 8.397 10.107 1.00 83.44 117 PRO A CA 1
ATOM 981 C C . PRO A 1 117 ? -2.548 9.766 10.545 1.00 83.44 117 PRO A C 1
ATOM 983 O O . PRO A 1 117 ? -3.519 9.817 11.301 1.00 83.44 117 PRO A O 1
ATOM 986 N N . LEU A 1 118 ? -1.974 10.873 10.050 1.00 87.31 118 LEU A N 1
ATOM 987 C CA . LEU A 1 118 ? -2.408 12.232 10.405 1.00 87.31 118 LEU A CA 1
ATOM 988 C C . LEU A 1 118 ? -3.848 12.536 9.976 1.00 87.31 118 LEU A C 1
ATOM 990 O O . LEU A 1 118 ? -4.532 13.265 10.686 1.00 87.31 118 LEU A O 1
ATOM 994 N N . MET A 1 119 ? -4.329 11.991 8.854 1.00 88.12 119 MET A N 1
ATOM 995 C CA . MET A 1 119 ? -5.743 12.143 8.468 1.00 88.12 119 MET A CA 1
ATOM 996 C C . MET A 1 119 ? -6.674 11.139 9.150 1.00 88.12 119 MET A C 1
ATOM 998 O O . MET A 1 119 ? -7.806 11.482 9.484 1.00 88.12 119 MET A O 1
ATOM 1002 N N . THR A 1 120 ? -6.227 9.899 9.360 1.00 86.25 120 THR A N 1
ATOM 1003 C CA . THR A 1 120 ? -7.100 8.823 9.862 1.00 86.25 120 THR A CA 1
ATOM 1004 C C . THR A 1 120 ? -7.488 9.032 11.321 1.00 86.25 120 THR A C 1
ATOM 1006 O O . THR A 1 120 ? -8.653 8.842 11.672 1.00 86.25 120 THR A O 1
ATOM 1009 N N . VAL A 1 121 ? -6.557 9.486 12.169 1.00 87.38 121 VAL A N 1
ATOM 1010 C CA . VAL A 1 121 ? -6.827 9.678 13.602 1.00 87.38 121 VAL A CA 1
ATOM 1011 C C . VAL A 1 121 ? -7.891 10.760 13.854 1.00 87.38 121 VAL A C 1
ATOM 1013 O O . VAL A 1 121 ? -8.902 10.437 14.471 1.00 87.38 121 VAL A O 1
ATOM 1016 N N . PRO A 1 122 ? -7.772 12.011 13.367 1.00 88.06 122 PRO A N 1
ATOM 1017 C CA . PRO A 1 122 ? -8.773 13.041 13.660 1.00 88.06 122 PRO A CA 1
ATOM 1018 C C . PRO A 1 122 ? -10.163 12.724 13.090 1.00 88.06 122 PRO A C 1
ATOM 1020 O O . PRO A 1 122 ? -11.178 13.057 13.701 1.00 88.06 122 PRO A O 1
ATOM 1023 N N . LEU A 1 123 ? -10.220 12.082 11.920 1.00 88.69 123 LEU A N 1
ATOM 1024 C CA . LEU A 1 123 ? -11.474 11.861 11.199 1.00 88.69 123 LEU A CA 1
ATOM 1025 C C . LEU A 1 123 ? -12.237 10.625 11.680 1.00 88.69 123 LEU A C 1
ATOM 1027 O O . LEU A 1 123 ? -13.466 10.677 11.782 1.00 88.69 123 LEU A O 1
ATOM 1031 N N . ALA A 1 124 ? -11.528 9.534 11.972 1.00 87.94 124 ALA A N 1
ATOM 1032 C CA . ALA A 1 124 ? -12.142 8.225 12.169 1.00 87.94 124 ALA A CA 1
ATOM 1033 C C . ALA A 1 124 ? -11.895 7.623 13.556 1.00 87.94 124 ALA A C 1
ATOM 1035 O O . ALA A 1 124 ? -12.664 6.758 13.963 1.00 87.94 124 ALA A O 1
ATOM 1036 N N . TYR A 1 125 ? -10.870 8.056 14.305 1.00 86.88 125 TYR A N 1
ATOM 1037 C CA . TYR A 1 125 ? -10.587 7.460 15.614 1.00 86.88 125 TYR A CA 1
ATOM 1038 C C . TYR A 1 125 ? -11.655 7.815 16.643 1.00 86.88 125 TYR A C 1
ATOM 1040 O O . TYR A 1 125 ? -12.005 8.983 16.854 1.00 86.88 125 TYR A O 1
ATOM 1048 N N . ARG A 1 126 ? -12.158 6.779 17.308 1.00 85.75 126 ARG A N 1
ATOM 1049 C CA . ARG A 1 126 ? -13.069 6.869 18.440 1.00 85.75 126 ARG A CA 1
ATOM 1050 C C . ARG A 1 126 ? -12.506 6.012 19.557 1.00 85.75 126 ARG A C 1
ATOM 1052 O O . ARG A 1 126 ? -12.144 4.864 19.353 1.00 85.75 126 ARG A O 1
ATOM 1059 N N . VAL A 1 127 ? -12.440 6.602 20.743 1.00 80.94 127 VAL A N 1
ATOM 1060 C CA . VAL A 1 127 ? -11.806 6.000 21.922 1.00 80.94 127 VAL A CA 1
ATOM 1061 C C . VAL A 1 127 ? -12.548 4.746 22.409 1.00 80.94 127 VAL A C 1
ATOM 1063 O O . VAL A 1 127 ? -11.946 3.876 23.033 1.00 80.94 127 VAL A O 1
ATOM 1066 N N . ASP A 1 128 ? -13.850 4.661 22.132 1.00 77.88 128 ASP A N 1
ATOM 1067 C CA . ASP A 1 128 ? -14.702 3.535 22.527 1.00 77.88 128 ASP A CA 1
ATOM 1068 C C . ASP A 1 128 ? -14.769 2.426 21.463 1.00 77.88 128 ASP A C 1
ATOM 1070 O O . ASP A 1 128 ? -15.342 1.365 21.711 1.00 77.88 128 ASP A O 1
ATOM 1074 N N . GLU A 1 129 ? -14.177 2.646 20.286 1.00 74.50 129 GLU A N 1
ATOM 1075 C CA . GLU A 1 129 ? -14.057 1.622 19.252 1.00 74.50 129 GLU A CA 1
ATOM 1076 C C . GLU A 1 129 ? -12.791 0.793 19.487 1.00 74.50 129 GLU A C 1
ATOM 1078 O O . GLU A 1 129 ? -11.759 1.302 19.919 1.00 74.50 129 GLU A O 1
ATOM 1083 N N . THR A 1 130 ? -12.852 -0.503 19.181 1.00 70.75 130 THR A N 1
ATOM 1084 C CA . THR A 1 130 ? -11.691 -1.400 19.257 1.00 70.75 130 THR A CA 1
ATOM 1085 C C . THR A 1 130 ? -11.519 -2.157 17.941 1.00 70.75 130 THR A C 1
ATOM 1087 O O . THR A 1 130 ? -12.504 -2.328 17.217 1.00 70.75 130 THR A O 1
ATOM 1090 N N . PRO A 1 131 ? -10.319 -2.696 17.645 1.00 66.19 131 PRO A N 1
ATOM 1091 C CA . PRO A 1 131 ? -10.086 -3.500 16.441 1.00 66.19 131 PRO A CA 1
ATOM 1092 C C . PRO A 1 131 ? -11.036 -4.702 16.318 1.00 66.19 131 PRO A C 1
ATOM 1094 O O . PRO A 1 131 ? -11.352 -5.157 15.226 1.00 66.19 131 PRO A O 1
ATOM 1097 N N . SER A 1 132 ? -11.564 -5.206 17.436 1.00 64.19 132 SER A N 1
ATOM 1098 C CA . SER A 1 132 ? -12.541 -6.303 17.426 1.00 64.19 132 SER A CA 1
ATOM 1099 C C . SER A 1 132 ? -13.883 -5.956 16.764 1.00 64.19 132 SER A C 1
ATOM 1101 O O . SER A 1 132 ? -14.644 -6.864 16.435 1.00 64.19 132 SER A O 1
ATOM 1103 N N . LEU A 1 133 ? -14.171 -4.666 16.553 1.00 63.78 133 LEU A N 1
ATOM 1104 C CA . LEU A 1 133 ? -15.398 -4.184 15.916 1.00 63.78 133 LEU A CA 1
ATOM 1105 C C . LEU A 1 133 ? -15.278 -4.061 14.389 1.00 63.78 133 LEU A C 1
ATOM 1107 O O . LEU A 1 133 ? -16.251 -3.662 13.753 1.00 63.78 133 LEU A O 1
ATOM 1111 N N . ILE A 1 134 ? -14.125 -4.425 13.804 1.00 70.44 134 ILE A N 1
ATOM 1112 C CA . ILE A 1 134 ? -13.884 -4.327 12.360 1.00 70.44 134 ILE A CA 1
ATOM 1113 C C . ILE A 1 134 ? -14.955 -5.085 11.571 1.00 70.44 134 ILE A C 1
ATOM 1115 O O . ILE A 1 134 ? -15.120 -6.305 11.700 1.00 70.44 134 ILE A O 1
ATOM 1119 N N . SER A 1 135 ? -15.628 -4.379 10.665 1.00 69.62 135 SER A N 1
ATOM 1120 C CA . SER A 1 135 ? -16.486 -5.012 9.667 1.00 69.62 135 SER A CA 1
ATOM 1121 C C . SER A 1 135 ? -15.672 -5.511 8.470 1.00 69.62 135 SER A C 1
ATOM 1123 O O . SER A 1 135 ? -15.449 -4.791 7.500 1.00 69.62 135 SER A O 1
ATOM 1125 N N . TRP A 1 136 ? -15.347 -6.804 8.463 1.00 66.25 136 TRP A N 1
ATOM 1126 C CA . TRP A 1 136 ? -14.638 -7.483 7.363 1.00 66.25 136 TRP A CA 1
ATOM 1127 C C . TRP A 1 136 ? -15.416 -7.585 6.042 1.00 66.25 136 TRP A C 1
ATOM 1129 O O . TRP A 1 136 ? -14.915 -8.141 5.072 1.00 66.25 136 TRP A O 1
ATOM 1139 N N . LYS A 1 137 ? -16.656 -7.090 5.980 1.00 58.00 137 LYS A N 1
ATOM 1140 C CA . LYS A 1 137 ? -17.517 -7.239 4.799 1.00 58.00 137 LYS A CA 1
ATOM 1141 C C . LYS A 1 137 ? -17.076 -6.403 3.591 1.00 58.00 137 LYS A C 1
ATOM 1143 O O . LYS A 1 137 ? -17.618 -6.624 2.513 1.00 58.00 137 LYS A O 1
ATOM 1148 N N . PHE A 1 138 ? -16.127 -5.472 3.739 1.00 55.28 138 PHE A N 1
ATOM 1149 C CA . PHE A 1 138 ? -15.804 -4.511 2.683 1.00 55.28 138 PHE A CA 1
ATOM 1150 C C . PHE A 1 138 ? -14.307 -4.186 2.628 1.00 55.28 138 PHE A C 1
ATOM 1152 O O . PHE A 1 138 ? -13.736 -3.708 3.603 1.00 55.28 138 PHE A O 1
ATOM 1159 N N . LEU A 1 139 ? -13.695 -4.404 1.463 1.00 53.22 139 LEU A N 1
ATOM 1160 C CA . LEU A 1 139 ? -12.407 -3.828 1.071 1.00 53.22 139 LEU A CA 1
ATOM 1161 C C . LEU A 1 139 ? -12.636 -3.029 -0.224 1.00 53.22 139 LEU A C 1
ATOM 1163 O O . LEU A 1 139 ? -13.274 -3.561 -1.136 1.00 53.22 139 LEU A O 1
ATOM 1167 N N . PRO A 1 140 ? -12.203 -1.757 -0.306 1.00 52.59 140 PRO A N 1
ATOM 1168 C CA . PRO A 1 140 ? -12.434 -0.924 -1.481 1.00 52.59 140 PRO A CA 1
ATOM 1169 C C . PRO A 1 140 ? -11.739 -1.446 -2.741 1.00 52.59 140 PRO A C 1
ATOM 1171 O O . PRO A 1 140 ? -10.612 -1.939 -2.688 1.00 52.59 140 PRO A O 1
ATOM 1174 N N . LEU A 1 141 ? -12.420 -1.234 -3.866 1.00 47.84 141 LEU A N 1
ATOM 1175 C CA . LEU A 1 141 ? -11.901 -1.280 -5.228 1.00 47.84 141 LEU A CA 1
ATOM 1176 C C . LEU A 1 141 ? -11.257 0.088 -5.539 1.00 47.84 141 LEU A C 1
ATOM 1178 O O . LEU A 1 141 ? -11.928 1.114 -5.413 1.00 47.84 141 LEU A O 1
ATOM 1182 N N . GLU A 1 142 ? -9.983 0.126 -5.931 1.00 49.16 142 GLU A N 1
ATOM 1183 C CA . GLU A 1 142 ? -9.312 1.340 -6.425 1.00 49.16 142 GLU A CA 1
ATOM 1184 C C . GLU A 1 142 ? -8.925 1.148 -7.901 1.00 49.16 142 GLU A C 1
ATOM 1186 O O . GLU A 1 142 ? -8.072 0.315 -8.188 1.00 49.16 142 GLU A O 1
ATOM 1191 N N . ALA A 1 143 ? -9.532 1.915 -8.821 1.00 50.66 143 ALA A N 1
ATOM 1192 C CA . ALA A 1 143 ? -9.137 1.965 -10.244 1.00 50.66 143 ALA A CA 1
ATOM 1193 C C . ALA A 1 143 ? -9.382 3.337 -10.930 1.00 50.66 143 ALA A C 1
ATOM 1195 O O . ALA A 1 143 ? -9.334 3.462 -12.147 1.00 50.66 143 ALA A O 1
ATOM 1196 N N . ILE A 1 144 ? -9.636 4.421 -10.181 1.00 51.78 144 ILE A N 1
ATOM 1197 C CA . ILE A 1 144 ? -10.164 5.666 -10.788 1.00 51.78 144 ILE A CA 1
ATOM 1198 C C . ILE A 1 144 ? -9.096 6.471 -11.560 1.00 51.78 144 ILE A C 1
ATOM 1200 O O . ILE A 1 144 ? -9.419 7.140 -12.542 1.00 51.78 144 ILE A O 1
ATOM 1204 N N . MET A 1 145 ? -7.819 6.431 -11.153 1.00 53.41 145 MET A N 1
ATOM 1205 C CA . MET A 1 145 ? -6.772 7.249 -11.799 1.00 53.41 145 MET A CA 1
ATOM 1206 C C . MET A 1 145 ? -6.436 6.809 -13.227 1.00 53.41 145 MET A C 1
ATOM 1208 O O . MET A 1 145 ? -5.966 7.632 -14.015 1.00 53.41 145 MET A O 1
ATOM 1212 N N . HIS A 1 146 ? -6.688 5.543 -13.560 1.00 55.31 146 HIS A N 1
ATOM 1213 C CA . HIS A 1 146 ? -6.376 4.972 -14.867 1.00 55.31 146 HIS A CA 1
ATOM 1214 C C . HIS A 1 146 ? -7.524 5.087 -15.875 1.00 55.31 146 HIS A C 1
ATOM 1216 O O . HIS A 1 146 ? -7.274 5.086 -17.079 1.00 55.31 146 HIS A O 1
ATOM 1222 N N . GLU A 1 147 ? -8.764 5.232 -15.402 1.00 58.69 147 GLU A N 1
ATOM 1223 C CA . GLU A 1 147 ? -9.959 5.252 -16.256 1.00 58.69 147 GLU A CA 1
ATOM 1224 C C . GLU A 1 147 ? -10.302 6.642 -16.809 1.00 58.69 147 GLU A C 1
ATOM 1226 O O . GLU A 1 147 ? -10.991 6.765 -17.821 1.00 58.69 147 GLU A O 1
ATOM 1231 N N . VAL A 1 148 ? -9.822 7.712 -16.169 1.00 64.94 148 VAL A N 1
ATOM 1232 C CA . VAL A 1 148 ? -10.159 9.088 -16.554 1.00 64.94 148 VAL A CA 1
ATOM 1233 C C . VAL A 1 148 ? -8.964 9.760 -17.232 1.00 64.94 148 VAL A C 1
ATOM 1235 O O . VAL A 1 148 ? -7.984 10.113 -16.576 1.00 64.94 148 VAL A O 1
ATOM 1238 N N . ASP A 1 149 ? -9.079 10.049 -18.534 1.00 68.38 149 ASP A N 1
ATOM 1239 C CA . ASP A 1 149 ? -8.045 10.722 -19.350 1.00 68.38 149 ASP A CA 1
ATOM 1240 C C . ASP A 1 149 ? -7.486 12.003 -18.692 1.00 68.38 149 ASP A C 1
ATOM 1242 O O . ASP A 1 149 ? -6.295 12.315 -18.770 1.00 68.38 149 ASP A O 1
ATOM 1246 N N . CYS A 1 150 ? -8.343 12.750 -17.991 1.00 69.25 150 CYS A N 1
ATOM 1247 C CA . CYS A 1 150 ? -7.980 13.977 -17.282 1.00 69.25 150 CYS A CA 1
ATOM 1248 C C . CYS A 1 150 ? -7.088 13.738 -16.046 1.00 69.25 150 CYS A C 1
ATOM 1250 O O . CYS A 1 150 ? -6.353 14.647 -15.646 1.00 69.25 150 CYS A O 1
ATOM 1252 N N . LEU A 1 151 ? -7.150 12.549 -15.441 1.00 70.69 151 LEU A N 1
ATOM 1253 C CA . LEU A 1 151 ? -6.346 12.156 -14.280 1.00 70.69 151 LEU A CA 1
ATOM 1254 C C . LEU A 1 151 ? -5.004 11.547 -14.694 1.00 70.69 151 LEU A C 1
ATOM 1256 O O . LEU A 1 151 ? -4.010 11.757 -13.997 1.00 70.69 151 LEU A O 1
ATOM 1260 N N . TRP A 1 152 ? -4.928 10.928 -15.878 1.00 71.69 152 TRP A N 1
ATOM 1261 C CA . TRP A 1 152 ? -3.678 10.378 -16.412 1.00 71.69 152 TRP A CA 1
ATOM 1262 C C . TRP A 1 152 ? -2.531 11.398 -16.440 1.00 71.69 152 TRP A C 1
ATOM 1264 O O . TRP A 1 152 ? -1.387 11.060 -16.153 1.00 71.69 152 TRP A O 1
ATOM 1274 N N . ARG A 1 153 ? -2.801 12.679 -16.732 1.00 73.81 153 ARG A N 1
ATOM 1275 C CA . ARG A 1 153 ? -1.745 13.714 -16.751 1.00 73.81 153 ARG A CA 1
ATOM 1276 C C . ARG A 1 153 ? -1.008 13.878 -15.419 1.00 73.81 153 ARG A C 1
ATOM 1278 O O . ARG A 1 153 ? 0.113 14.380 -15.439 1.00 73.81 153 ARG A O 1
ATOM 1285 N N . TYR A 1 154 ? -1.646 13.508 -14.309 1.00 72.25 154 TYR A N 1
ATOM 1286 C CA . TYR A 1 154 ? -1.061 13.512 -12.970 1.00 72.25 154 TYR A CA 1
ATOM 1287 C C . TYR A 1 154 ? -0.395 12.166 -12.670 1.00 72.25 154 TYR A C 1
ATOM 1289 O O . TYR A 1 154 ? 0.680 12.128 -12.096 1.00 72.25 154 TYR A O 1
ATOM 1297 N N . HIS A 1 155 ? -0.942 11.068 -13.185 1.00 79.12 155 HIS A N 1
ATOM 1298 C CA . HIS A 1 155 ? -0.390 9.736 -12.955 1.00 79.12 155 HIS A CA 1
ATOM 1299 C C . HIS A 1 155 ? 0.781 9.358 -13.889 1.00 79.12 155 HIS A C 1
ATOM 1301 O O . HIS A 1 155 ? 1.597 8.500 -13.574 1.00 79.12 155 HIS A O 1
ATOM 1307 N N . ARG A 1 156 ? 0.946 10.033 -15.033 1.00 78.31 156 ARG A N 1
ATOM 1308 C CA . ARG A 1 156 ? 1.955 9.686 -16.054 1.00 78.31 156 ARG A CA 1
ATOM 1309 C C . ARG A 1 156 ? 3.396 9.659 -15.541 1.00 78.31 156 ARG A C 1
ATOM 1311 O O . ARG A 1 156 ? 4.189 8.873 -16.047 1.00 78.31 156 ARG A O 1
ATOM 1318 N N . THR A 1 157 ? 3.738 10.528 -14.582 1.00 79.31 157 THR A N 1
ATOM 1319 C CA . THR A 1 157 ? 5.100 10.645 -14.032 1.00 79.31 157 THR A CA 1
ATOM 1320 C C . THR A 1 157 ? 5.500 9.356 -13.323 1.00 79.31 157 THR A C 1
ATOM 1322 O O . THR A 1 157 ? 6.638 8.914 -13.436 1.00 79.31 157 THR A O 1
ATOM 1325 N N . TYR A 1 158 ? 4.536 8.725 -12.655 1.00 80.56 158 TYR A N 1
ATOM 1326 C CA . TYR A 1 158 ? 4.691 7.450 -11.968 1.00 80.56 158 TYR A CA 1
ATOM 1327 C C . TYR A 1 158 ? 5.078 6.319 -12.932 1.00 80.56 158 TYR A C 1
ATOM 1329 O O . TYR A 1 158 ? 6.011 5.559 -12.686 1.00 80.56 158 TYR A O 1
ATOM 1337 N N . HIS A 1 159 ? 4.438 6.288 -14.104 1.00 84.31 159 HIS A N 1
ATOM 1338 C CA . HIS A 1 159 ? 4.697 5.304 -15.160 1.00 84.31 159 HIS A CA 1
ATOM 1339 C C . HIS A 1 159 ? 5.876 5.628 -16.077 1.00 84.31 159 HIS A C 1
ATOM 1341 O O . HIS A 1 159 ? 6.051 4.954 -17.100 1.00 84.31 159 HIS A O 1
ATOM 1347 N N . LEU A 1 160 ? 6.676 6.648 -15.760 1.00 84.62 160 LEU A N 1
ATOM 1348 C CA . LEU A 1 160 ? 7.968 6.829 -16.422 1.00 84.62 160 LEU A CA 1
ATOM 1349 C C . LEU A 1 160 ? 8.947 5.723 -16.016 1.00 84.62 160 LEU A C 1
ATOM 1351 O O . LEU A 1 160 ? 9.759 5.317 -16.842 1.00 84.62 160 LEU A O 1
ATOM 1355 N N . ASN A 1 161 ? 8.815 5.196 -14.796 1.00 82.88 161 ASN A N 1
ATOM 1356 C CA . ASN A 1 161 ? 9.569 4.033 -14.341 1.00 82.88 161 ASN A CA 1
ATOM 1357 C C . ASN A 1 161 ? 8.941 2.771 -14.944 1.00 82.88 161 ASN A C 1
ATOM 1359 O O . ASN A 1 161 ? 7.818 2.394 -14.591 1.00 82.88 161 ASN A O 1
ATOM 1363 N N . LYS A 1 162 ? 9.642 2.159 -15.900 1.00 87.88 162 LYS A N 1
ATOM 1364 C CA . LYS A 1 162 ? 9.180 0.972 -16.633 1.00 87.88 162 LYS A CA 1
ATOM 1365 C C . LYS A 1 162 ? 9.564 -0.320 -15.938 1.00 87.88 162 LYS A C 1
ATOM 1367 O O . LYS A 1 162 ? 8.839 -1.300 -16.063 1.00 87.88 162 LYS A O 1
ATOM 1372 N N . HIS A 1 163 ? 10.652 -0.291 -15.183 1.00 89.88 163 HIS A N 1
ATOM 1373 C CA . HIS A 1 163 ? 11.128 -1.389 -14.361 1.00 89.88 163 HIS A CA 1
ATOM 1374 C C . HIS A 1 163 ? 11.294 -0.884 -12.924 1.00 89.88 163 HIS A C 1
ATOM 1376 O O . HIS A 1 163 ? 12.401 -0.922 -12.389 1.00 89.88 163 HIS A O 1
ATOM 1382 N N . PRO A 1 164 ? 10.223 -0.410 -12.261 1.00 89.81 164 PRO A N 1
ATOM 1383 C CA . PRO A 1 164 ? 10.346 0.229 -10.958 1.00 89.81 164 PRO A CA 1
ATOM 1384 C C . PRO A 1 164 ? 10.981 -0.664 -9.884 1.00 89.81 164 PRO A C 1
ATOM 1386 O O . PRO A 1 164 ? 11.085 -1.879 -10.002 1.00 89.81 164 PRO A O 1
ATOM 1389 N N . ASN A 1 165 ? 11.383 -0.071 -8.773 1.00 91.44 165 ASN A N 1
ATOM 1390 C CA . ASN A 1 165 ? 11.675 -0.825 -7.561 1.00 91.44 165 ASN A CA 1
ATOM 1391 C C . ASN A 1 165 ? 10.757 -0.321 -6.434 1.00 91.44 165 ASN A C 1
ATOM 1393 O O . ASN A 1 165 ? 10.174 0.758 -6.570 1.00 91.44 165 ASN A O 1
ATOM 1397 N N . PRO A 1 166 ? 10.643 -1.033 -5.299 1.00 90.00 166 PRO A N 1
ATOM 1398 C CA . PRO A 1 166 ? 9.720 -0.656 -4.229 1.00 90.00 166 PRO A CA 1
ATOM 1399 C C . PRO A 1 166 ? 9.908 0.767 -3.676 1.00 90.00 166 PRO A C 1
ATOM 1401 O O . PRO A 1 166 ? 8.967 1.343 -3.144 1.00 90.00 166 PRO A O 1
ATOM 1404 N N . LEU A 1 167 ? 11.101 1.362 -3.795 1.00 86.44 167 LEU A N 1
ATOM 1405 C CA . LEU A 1 167 ? 11.361 2.741 -3.360 1.00 86.44 167 LEU A CA 1
ATOM 1406 C C . LEU A 1 167 ? 10.796 3.788 -4.332 1.00 86.44 167 LEU A C 1
ATOM 1408 O O . LEU A 1 167 ? 10.609 4.941 -3.949 1.00 86.44 167 LEU A O 1
ATOM 1412 N N . LEU A 1 168 ? 10.524 3.395 -5.578 1.00 86.75 168 LEU A N 1
ATOM 1413 C CA . LEU A 1 168 ? 9.885 4.229 -6.596 1.00 86.75 168 LEU A CA 1
ATOM 1414 C C . LEU A 1 168 ? 8.351 4.154 -6.546 1.00 86.75 168 LEU A C 1
ATOM 1416 O O . LEU A 1 168 ? 7.711 4.963 -7.209 1.00 86.75 168 LEU A O 1
ATOM 1420 N N . ALA A 1 169 ? 7.767 3.281 -5.711 1.00 84.44 169 ALA A N 1
ATOM 1421 C CA . ALA A 1 169 ? 6.314 3.084 -5.550 1.00 84.44 169 ALA A CA 1
ATOM 1422 C C . ALA A 1 169 ? 5.538 4.328 -5.079 1.00 84.44 169 ALA A C 1
ATOM 1424 O O . ALA A 1 169 ? 4.324 4.316 -4.944 1.00 84.44 169 ALA A O 1
ATOM 1425 N N . ILE A 1 170 ? 6.235 5.413 -4.769 1.00 77.12 170 ILE A N 1
ATOM 1426 C CA . ILE A 1 170 ? 5.637 6.691 -4.369 1.00 77.12 170 ILE A CA 1
ATOM 1427 C C . ILE A 1 170 ? 6.372 7.879 -4.999 1.00 77.12 170 ILE A C 1
ATOM 1429 O O . ILE A 1 170 ? 6.151 9.032 -4.628 1.00 77.12 170 ILE A O 1
ATOM 1433 N N . TYR A 1 171 ? 7.323 7.599 -5.892 1.00 82.62 171 TYR A N 1
ATOM 1434 C CA . TYR A 1 171 ? 8.092 8.627 -6.562 1.00 82.62 171 TYR A CA 1
ATOM 1435 C C . TYR A 1 171 ? 7.275 9.149 -7.743 1.00 82.62 171 TYR A C 1
ATOM 1437 O O . TYR A 1 171 ? 7.241 8.546 -8.815 1.00 82.62 171 TYR A O 1
ATOM 1445 N N . ALA A 1 172 ? 6.606 10.280 -7.537 1.00 83.31 172 ALA A N 1
ATOM 1446 C CA . ALA A 1 172 ? 5.756 10.904 -8.544 1.00 83.31 172 ALA A CA 1
ATOM 1447 C C . ALA A 1 172 ? 5.860 12.435 -8.494 1.00 83.31 172 ALA A C 1
ATOM 1449 O O . ALA A 1 172 ? 6.627 12.992 -7.711 1.00 83.31 172 ALA A O 1
ATOM 1450 N N . ASP A 1 173 ? 5.148 13.165 -9.355 1.00 85.19 173 ASP A N 1
ATOM 1451 C CA . ASP A 1 173 ? 5.067 14.624 -9.218 1.00 85.19 173 ASP A CA 1
ATOM 1452 C C . ASP A 1 173 ? 4.202 15.040 -8.017 1.00 85.19 173 ASP A C 1
ATOM 1454 O O . ASP A 1 173 ? 3.411 14.262 -7.495 1.00 85.19 173 ASP A O 1
ATOM 1458 N N . HIS A 1 174 ? 4.345 16.289 -7.571 1.00 86.50 174 HIS A N 1
ATOM 1459 C CA . HIS A 1 174 ? 3.708 16.762 -6.338 1.00 86.50 174 HIS A CA 1
ATOM 1460 C C . HIS A 1 174 ? 2.181 16.649 -6.329 1.00 86.50 174 HIS A C 1
ATOM 1462 O O . HIS A 1 174 ? 1.589 16.511 -5.260 1.00 86.50 174 HIS A O 1
ATOM 1468 N N . LYS A 1 175 ? 1.524 16.727 -7.494 1.00 85.94 175 LYS A N 1
ATOM 1469 C CA . LYS A 1 175 ? 0.065 16.588 -7.556 1.00 85.94 175 LYS A CA 1
ATOM 1470 C C . LYS A 1 175 ? -0.323 15.135 -7.339 1.00 85.94 175 LYS A C 1
ATOM 1472 O O . LYS A 1 175 ? -1.211 14.872 -6.536 1.00 85.94 175 LYS A O 1
ATOM 1477 N N . GLN A 1 176 ? 0.371 14.218 -8.004 1.00 83.38 176 GLN A N 1
ATOM 1478 C CA . GLN A 1 176 ? 0.194 12.785 -7.805 1.00 83.38 176 GLN A CA 1
ATOM 1479 C C . GLN A 1 176 ? 0.451 12.385 -6.349 1.00 83.38 176 GLN A C 1
ATOM 1481 O O . GLN A 1 176 ? -0.427 11.805 -5.722 1.00 83.38 176 GLN A O 1
ATOM 1486 N N . GLU A 1 177 ? 1.579 12.813 -5.771 1.00 86.44 177 GLU A N 1
ATOM 1487 C CA . GLU A 1 177 ? 1.909 12.564 -4.360 1.00 86.44 177 GLU A CA 1
ATOM 1488 C C . GLU A 1 177 ? 0.798 13.062 -3.420 1.00 86.44 177 GLU A C 1
ATOM 1490 O O . GLU A 1 177 ? 0.405 12.368 -2.482 1.00 86.44 177 GLU A O 1
ATOM 1495 N N . PHE A 1 178 ? 0.240 14.250 -3.678 1.00 88.69 178 PHE A N 1
ATOM 1496 C CA . PHE A 1 178 ? -0.875 14.778 -2.892 1.00 88.69 178 PHE A CA 1
ATOM 1497 C C . PHE A 1 178 ? -2.133 13.902 -2.993 1.00 88.69 178 PHE A C 1
ATOM 1499 O O . PHE A 1 178 ? -2.761 13.608 -1.971 1.00 88.69 178 PHE A O 1
ATOM 1506 N N . PHE A 1 179 ? -2.516 13.486 -4.204 1.00 86.44 179 PHE A N 1
ATOM 1507 C CA . PHE A 1 179 ? -3.691 12.639 -4.404 1.00 86.44 179 PHE A CA 1
ATOM 1508 C C . PHE A 1 179 ? -3.503 11.244 -3.806 1.00 86.44 179 PHE A C 1
ATOM 1510 O O . PHE A 1 179 ? -4.428 10.752 -3.163 1.00 86.44 179 PHE A O 1
ATOM 1517 N N . ASP A 1 180 ? -2.320 10.650 -3.928 1.00 83.88 180 ASP A N 1
ATOM 1518 C CA . ASP A 1 180 ? -2.045 9.311 -3.405 1.00 83.88 180 ASP A CA 1
ATOM 1519 C C . ASP A 1 180 ? -2.037 9.287 -1.876 1.00 83.88 180 ASP A C 1
ATOM 1521 O O . ASP A 1 180 ? -2.551 8.345 -1.268 1.00 83.88 180 ASP A O 1
ATOM 1525 N N . ILE A 1 181 ? -1.478 10.320 -1.237 1.00 87.00 181 ILE A N 1
ATOM 1526 C CA . ILE A 1 181 ? -1.368 10.391 0.227 1.00 87.00 181 ILE A CA 1
ATOM 1527 C C . ILE A 1 181 ? -2.683 10.842 0.867 1.00 87.00 181 ILE A C 1
ATOM 1529 O O . ILE A 1 181 ? -3.091 10.266 1.876 1.00 87.00 181 ILE A O 1
ATOM 1533 N N . TRP A 1 182 ? -3.341 11.854 0.294 1.00 88.38 182 TRP A N 1
ATOM 1534 C CA . TRP A 1 182 ? -4.489 12.523 0.914 1.00 88.38 182 TRP A CA 1
ATOM 1535 C C . TRP A 1 182 ? -5.752 12.426 0.068 1.00 88.38 182 TRP A C 1
ATOM 1537 O O . TRP A 1 182 ? -6.786 11.986 0.563 1.00 88.38 182 TRP A O 1
ATOM 1547 N N . GLY A 1 183 ? -5.684 12.840 -1.199 1.00 88.19 183 GLY A N 1
ATOM 1548 C CA . GLY A 1 183 ? -6.869 13.057 -2.033 1.00 88.19 183 GLY A CA 1
ATOM 1549 C C . GLY A 1 183 ? -7.746 11.814 -2.194 1.00 88.19 183 GLY A C 1
ATOM 1550 O O . GLY A 1 183 ? -8.893 11.810 -1.751 1.00 88.19 183 GLY A O 1
ATOM 1551 N N . ILE A 1 184 ? -7.206 10.752 -2.794 1.00 84.50 184 ILE A N 1
ATOM 1552 C CA . ILE A 1 184 ? -7.927 9.499 -3.049 1.00 84.50 184 ILE A CA 1
ATOM 1553 C C . ILE A 1 184 ? -8.343 8.825 -1.741 1.00 84.50 184 ILE A C 1
ATOM 1555 O O . ILE A 1 184 ? -9.528 8.522 -1.612 1.00 84.50 184 ILE A O 1
ATOM 1559 N N . PRO A 1 185 ? -7.468 8.662 -0.728 1.00 86.31 185 PRO A N 1
ATOM 1560 C CA . PRO A 1 185 ? -7.892 8.084 0.543 1.00 86.31 185 PRO A CA 1
ATOM 1561 C C . PRO A 1 185 ? -9.055 8.827 1.212 1.00 86.31 185 PRO A C 1
ATOM 1563 O O . PRO A 1 185 ? -9.961 8.181 1.737 1.00 86.31 185 PRO A O 1
ATOM 1566 N N . LEU A 1 186 ? -9.065 10.167 1.180 1.00 89.19 186 LEU A N 1
ATOM 1567 C CA . LEU A 1 186 ? -10.162 10.973 1.725 1.00 89.19 186 LEU A CA 1
ATOM 1568 C C . LEU A 1 186 ? -11.436 10.836 0.891 1.00 89.19 186 LEU A C 1
ATOM 1570 O O . LEU A 1 186 ? -12.516 10.653 1.451 1.00 89.19 186 LEU A O 1
ATOM 1574 N N . MET A 1 187 ? -11.328 10.890 -0.438 1.00 86.31 187 MET A N 1
ATOM 1575 C CA . MET A 1 187 ? -12.469 10.685 -1.334 1.00 86.31 187 MET A CA 1
ATOM 1576 C C . MET A 1 187 ? -13.095 9.305 -1.129 1.00 86.31 187 MET A C 1
ATOM 1578 O O . MET A 1 187 ? -14.316 9.207 -0.999 1.00 86.31 187 MET A O 1
ATOM 1582 N N . THR A 1 188 ? -12.276 8.257 -1.035 1.00 83.56 188 THR A N 1
ATOM 1583 C CA . THR A 1 188 ? -12.717 6.894 -0.724 1.00 83.56 188 THR A CA 1
ATOM 1584 C C . THR A 1 188 ? -13.397 6.855 0.640 1.00 83.56 188 THR A C 1
ATOM 1586 O O . THR A 1 188 ? -14.527 6.382 0.734 1.00 83.56 188 THR A O 1
ATOM 1589 N N . TYR A 1 189 ? -12.781 7.423 1.683 1.00 85.69 189 TYR A N 1
ATOM 1590 C CA . TYR A 1 189 ? -13.370 7.486 3.024 1.00 85.69 189 TYR A CA 1
ATOM 1591 C C . TYR A 1 189 ? -14.764 8.123 3.017 1.00 85.69 189 TYR A C 1
ATOM 1593 O O . TYR A 1 189 ? -15.730 7.498 3.458 1.00 85.69 189 TYR A O 1
ATOM 1601 N N . PHE A 1 190 ? -14.904 9.333 2.467 1.00 87.62 190 PHE A N 1
ATOM 1602 C CA . PHE A 1 190 ? -16.192 10.023 2.436 1.00 87.62 190 PHE A CA 1
ATOM 1603 C C . PHE A 1 190 ? -17.213 9.311 1.548 1.00 87.62 190 PHE A C 1
ATOM 1605 O O . PHE A 1 190 ? -18.364 9.177 1.952 1.00 87.62 190 PHE A O 1
ATOM 1612 N N . THR A 1 191 ? -16.809 8.795 0.385 1.00 83.88 191 THR A N 1
ATOM 1613 C CA . THR A 1 191 ? -17.712 8.061 -0.519 1.00 83.88 191 THR A CA 1
ATOM 1614 C C . THR A 1 191 ? -18.276 6.815 0.154 1.00 83.88 191 THR A C 1
ATOM 1616 O O . THR A 1 191 ? -19.485 6.586 0.124 1.00 83.88 191 THR A O 1
ATOM 1619 N N . MET A 1 192 ? -17.421 6.026 0.806 1.00 81.00 192 MET A N 1
ATOM 1620 C CA . MET A 1 192 ? -17.845 4.821 1.514 1.00 81.00 192 MET A CA 1
ATOM 1621 C C . MET A 1 192 ? -18.749 5.170 2.707 1.00 81.00 192 MET A C 1
ATOM 1623 O O . MET A 1 192 ? -19.813 4.567 2.853 1.00 81.00 192 MET A O 1
ATOM 1627 N N . ARG A 1 193 ? -18.408 6.201 3.498 1.00 83.06 193 ARG A N 1
ATOM 1628 C CA . ARG A 1 193 ? -19.260 6.695 4.599 1.00 83.06 193 ARG A CA 1
ATOM 1629 C C . ARG A 1 193 ? -20.631 7.164 4.104 1.00 83.06 193 ARG A C 1
ATOM 1631 O O . ARG A 1 193 ? -21.638 6.827 4.719 1.00 83.06 193 ARG A O 1
ATOM 1638 N N . LEU A 1 194 ? -20.684 7.903 2.993 1.00 84.94 194 LEU A N 1
ATOM 1639 C CA . LEU A 1 194 ? -21.934 8.373 2.379 1.00 84.94 194 LEU A CA 1
ATOM 1640 C C . LEU A 1 194 ? -22.800 7.218 1.863 1.00 84.94 194 LEU A C 1
ATOM 1642 O O . LEU A 1 194 ? -24.023 7.300 1.923 1.00 84.94 194 LEU A O 1
ATOM 1646 N N . LYS A 1 195 ? -22.182 6.121 1.412 1.00 80.12 195 LYS A N 1
ATOM 1647 C CA . LYS A 1 195 ? -22.875 4.877 1.039 1.00 80.12 195 LYS A CA 1
ATOM 1648 C C . LYS A 1 195 ? -23.282 4.007 2.237 1.00 80.12 195 LYS A C 1
ATOM 1650 O O . LYS A 1 195 ? -23.786 2.906 2.037 1.00 80.12 195 LYS A O 1
ATOM 1655 N N . GLY A 1 196 ? -23.070 4.475 3.468 1.00 79.56 196 GLY A N 1
ATOM 1656 C CA . GLY A 1 196 ? -23.414 3.741 4.686 1.00 79.56 196 GLY A CA 1
ATOM 1657 C C . GLY A 1 196 ? -22.465 2.585 5.009 1.00 79.56 196 GLY A C 1
ATOM 1658 O O . GLY A 1 196 ? -22.811 1.725 5.817 1.00 79.56 196 GLY A O 1
ATOM 1659 N N . LEU A 1 197 ? -21.280 2.542 4.391 1.00 79.25 197 LEU A N 1
ATOM 1660 C CA . LEU A 1 197 ? -20.288 1.511 4.670 1.00 79.25 197 LEU A CA 1
ATOM 1661 C C . LEU A 1 197 ? -19.472 1.855 5.927 1.00 79.25 197 LEU A C 1
ATOM 1663 O O . LEU A 1 197 ? -19.147 3.027 6.160 1.00 79.25 197 LEU A O 1
ATOM 1667 N N . PRO A 1 198 ? -19.117 0.842 6.737 1.00 76.06 198 PRO A N 1
ATOM 1668 C CA . PRO A 1 198 ? -18.297 1.038 7.921 1.00 76.06 198 PRO A CA 1
ATOM 1669 C C . PRO A 1 198 ? -16.874 1.415 7.502 1.00 76.06 198 PRO A C 1
AT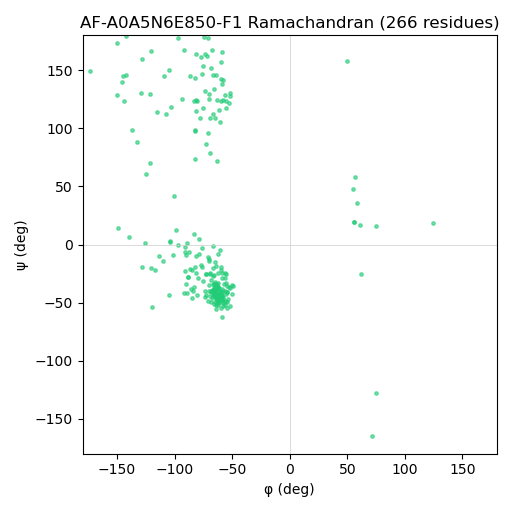OM 1671 O O . PRO A 1 198 ? -16.123 0.600 6.979 1.00 76.06 198 PRO A O 1
ATOM 1674 N N . MET A 1 199 ? -16.522 2.676 7.735 1.00 82.38 199 MET A N 1
ATOM 1675 C CA . MET A 1 199 ? -15.155 3.192 7.657 1.00 82.38 199 MET A CA 1
ATOM 1676 C C . MET A 1 199 ? -14.815 3.780 9.024 1.00 82.38 199 MET A C 1
ATOM 1678 O O . MET A 1 199 ? -14.818 5.000 9.204 1.00 82.38 199 MET A O 1
ATOM 1682 N N . GLY A 1 200 ? -14.665 2.905 10.018 1.00 82.44 200 GLY A N 1
ATOM 1683 C CA . GLY A 1 200 ? -14.072 3.260 11.301 1.00 82.44 200 GLY A CA 1
ATOM 1684 C C . GLY A 1 200 ? -12.560 3.419 11.160 1.00 82.44 200 GLY A C 1
ATOM 1685 O O . GLY A 1 200 ? -11.984 3.251 10.078 1.00 82.44 200 GLY A O 1
ATOM 1686 N N . TYR A 1 201 ? -11.898 3.775 12.257 1.00 85.19 201 TYR A N 1
ATOM 1687 C CA . TYR A 1 201 ? -10.449 3.970 12.244 1.00 85.19 201 TYR A CA 1
ATOM 1688 C C . TYR A 1 201 ? -9.691 2.711 11.831 1.00 85.19 201 TYR A C 1
ATOM 1690 O O . TYR A 1 201 ? -8.794 2.780 10.992 1.00 85.19 201 TYR A O 1
ATOM 1698 N N . TYR A 1 202 ? -10.065 1.565 12.397 1.00 81.56 202 TYR A N 1
ATOM 1699 C CA . TYR A 1 202 ? -9.352 0.312 12.189 1.00 81.56 202 TYR A CA 1
ATOM 1700 C C . TYR A 1 202 ? -9.592 -0.265 10.793 1.00 81.56 202 TYR A C 1
ATOM 1702 O O . TYR A 1 202 ? -8.636 -0.705 10.157 1.00 81.56 202 TYR A O 1
ATOM 1710 N N . GLU A 1 203 ? -10.822 -0.190 10.269 1.00 77.94 203 GLU A N 1
ATOM 1711 C CA . GLU A 1 203 ? -11.116 -0.544 8.876 1.00 77.94 203 GLU A CA 1
ATOM 1712 C C . GLU A 1 203 ? -10.270 0.288 7.919 1.00 77.94 203 GLU A C 1
ATOM 1714 O O . GLU A 1 203 ? -9.620 -0.248 7.019 1.00 77.94 203 GLU A O 1
ATOM 1719 N N . TRP A 1 204 ? -10.250 1.608 8.127 1.00 83.81 204 TRP A N 1
ATOM 1720 C CA . TRP A 1 204 ? -9.526 2.497 7.235 1.00 83.81 204 TRP A CA 1
ATOM 1721 C C . TRP A 1 204 ? -8.013 2.294 7.347 1.00 83.81 204 TRP A C 1
ATOM 1723 O O . TRP A 1 204 ? -7.333 2.235 6.326 1.00 83.81 204 TRP A O 1
ATOM 1733 N N . TYR A 1 205 ? -7.486 2.107 8.558 1.00 83.19 205 TYR A N 1
ATOM 1734 C CA . TYR A 1 205 ? -6.073 1.811 8.788 1.00 83.19 205 TYR A CA 1
ATOM 1735 C C . TYR A 1 205 ? -5.625 0.525 8.077 1.00 83.19 205 TYR A C 1
ATOM 1737 O O . TYR A 1 205 ? -4.591 0.526 7.408 1.00 83.19 205 TYR A O 1
ATOM 1745 N N . ILE A 1 206 ? -6.429 -0.543 8.137 1.00 78.81 206 ILE A N 1
ATOM 1746 C CA . ILE A 1 206 ? -6.165 -1.781 7.393 1.00 78.81 206 ILE A CA 1
ATOM 1747 C C . ILE A 1 206 ? -6.186 -1.528 5.891 1.00 78.81 206 ILE A C 1
ATOM 1749 O O . ILE A 1 206 ? -5.234 -1.897 5.209 1.00 78.81 206 ILE A O 1
ATOM 1753 N N . CYS A 1 207 ? -7.224 -0.872 5.367 1.00 80.81 207 CYS A N 1
ATOM 1754 C CA . CYS A 1 207 ? -7.317 -0.586 3.932 1.00 80.81 207 CYS A CA 1
ATOM 1755 C C . CYS A 1 207 ? -6.064 0.144 3.429 1.00 80.81 207 CYS A C 1
ATOM 1757 O O . CYS A 1 207 ? -5.521 -0.194 2.382 1.00 80.81 207 CYS A O 1
ATOM 1759 N N . GLN A 1 208 ? -5.553 1.090 4.217 1.00 83.25 208 GLN A N 1
ATOM 1760 C CA . GLN A 1 208 ? -4.336 1.829 3.892 1.00 83.25 208 GLN A CA 1
ATOM 1761 C C . GLN A 1 208 ? -3.090 0.937 3.867 1.00 83.25 208 GLN A C 1
ATOM 1763 O O . GLN A 1 208 ? -2.253 1.100 2.982 1.00 83.25 208 GLN A O 1
ATOM 1768 N N . GLN A 1 209 ? -2.960 -0.015 4.797 1.00 81.75 209 GLN A N 1
ATOM 1769 C CA . GLN A 1 209 ? -1.874 -0.998 4.749 1.00 81.75 209 GLN A CA 1
ATOM 1770 C C . GLN A 1 209 ? -1.971 -1.902 3.518 1.00 81.75 209 GLN A C 1
ATOM 1772 O O . GLN A 1 209 ? -0.944 -2.203 2.920 1.00 81.75 209 GLN A O 1
ATOM 1777 N N . TYR A 1 210 ? -3.180 -2.305 3.119 1.00 80.50 210 TYR A N 1
ATOM 1778 C CA . TYR A 1 210 ? -3.392 -3.111 1.914 1.00 80.50 210 TYR A CA 1
ATOM 1779 C C . TYR A 1 210 ? -2.994 -2.346 0.651 1.00 80.50 210 TYR A C 1
ATOM 1781 O O . TYR A 1 210 ? -2.252 -2.885 -0.161 1.00 80.50 210 TYR A O 1
ATOM 1789 N N . VAL A 1 211 ? -3.394 -1.078 0.520 1.00 81.88 211 VAL A N 1
ATOM 1790 C CA . VAL A 1 211 ? -2.972 -0.235 -0.612 1.00 81.88 211 VAL A CA 1
ATOM 1791 C C . VAL A 1 211 ? -1.449 -0.113 -0.650 1.00 81.88 211 VAL A C 1
ATOM 1793 O O . VAL A 1 211 ? -0.837 -0.344 -1.687 1.00 81.88 211 VAL A O 1
ATOM 1796 N N . VAL A 1 212 ? -0.810 0.176 0.488 1.00 85.19 212 VAL A N 1
ATOM 1797 C CA . VAL A 1 212 ? 0.658 0.281 0.556 1.00 85.19 212 VAL A CA 1
ATOM 1798 C C . VAL A 1 212 ? 1.331 -1.056 0.246 1.00 85.19 212 VAL A C 1
ATOM 1800 O O . VAL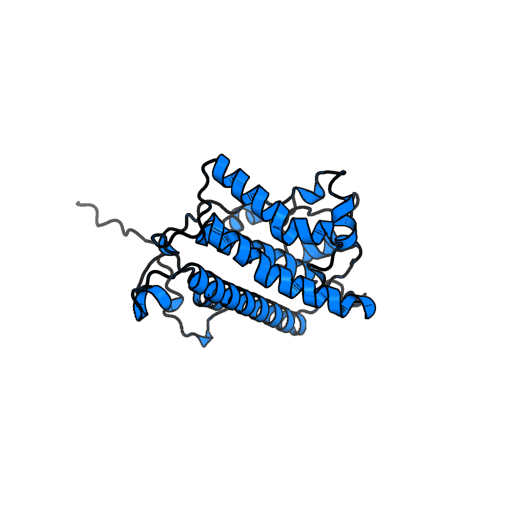 A 1 212 ? 2.349 -1.069 -0.440 1.00 85.19 212 VAL A O 1
ATOM 1803 N N . PHE A 1 213 ? 0.771 -2.176 0.708 1.00 85.81 213 PHE A N 1
ATOM 1804 C CA . PHE A 1 213 ? 1.254 -3.507 0.354 1.00 85.81 213 PHE A CA 1
ATOM 1805 C C . PHE A 1 213 ? 1.225 -3.713 -1.161 1.00 85.81 213 PHE A C 1
ATOM 1807 O O . PHE A 1 213 ? 2.253 -4.068 -1.730 1.00 85.81 213 PHE A O 1
ATOM 1814 N N . SER A 1 214 ? 0.075 -3.477 -1.798 1.00 83.00 214 SER A N 1
ATOM 1815 C CA . SER A 1 214 ? -0.116 -3.679 -3.235 1.00 83.00 214 SER A CA 1
ATOM 1816 C C . SER A 1 214 ? 0.831 -2.829 -4.065 1.00 83.00 214 SER A C 1
ATOM 1818 O O . SER A 1 214 ? 1.482 -3.366 -4.953 1.00 83.00 214 SER A O 1
ATOM 1820 N N . GLU A 1 215 ? 0.987 -1.543 -3.739 1.00 86.31 215 GLU A N 1
ATOM 1821 C CA . GLU A 1 215 ? 1.908 -0.664 -4.466 1.00 86.31 215 GLU A CA 1
ATOM 1822 C C . GLU A 1 215 ? 3.363 -1.122 -4.296 1.00 86.31 215 GLU A C 1
ATOM 1824 O O . GLU A 1 215 ? 4.071 -1.352 -5.272 1.00 86.31 215 GLU A O 1
ATOM 1829 N N . VAL A 1 216 ? 3.824 -1.326 -3.058 1.00 90.19 216 VAL A N 1
ATOM 1830 C CA . VAL A 1 216 ? 5.225 -1.687 -2.775 1.00 90.19 216 VAL A CA 1
ATOM 1831 C C . VAL A 1 216 ? 5.573 -3.069 -3.343 1.00 90.19 216 VAL A C 1
ATOM 1833 O O . VAL A 1 216 ? 6.674 -3.261 -3.866 1.00 90.19 216 VAL A O 1
ATOM 1836 N N . ALA A 1 217 ? 4.654 -4.034 -3.252 1.00 89.62 217 ALA A N 1
ATOM 1837 C CA . ALA A 1 217 ? 4.835 -5.369 -3.813 1.00 89.62 217 ALA A CA 1
ATOM 1838 C C . ALA A 1 217 ? 4.744 -5.360 -5.345 1.00 89.62 217 ALA A C 1
ATOM 1840 O O . ALA A 1 217 ? 5.603 -5.959 -5.989 1.00 89.62 217 ALA A O 1
ATOM 1841 N N . GLY A 1 218 ? 3.784 -4.648 -5.935 1.00 88.88 218 GLY A N 1
ATOM 1842 C CA . GLY A 1 218 ? 3.640 -4.507 -7.386 1.00 88.88 218 GLY A CA 1
ATOM 1843 C C . GLY A 1 218 ? 4.857 -3.845 -8.039 1.00 88.88 218 GLY A C 1
ATOM 1844 O O . GLY A 1 218 ? 5.344 -4.303 -9.068 1.00 88.88 218 GLY A O 1
ATOM 1845 N N . HIS A 1 219 ? 5.457 -2.854 -7.374 1.00 91.44 219 HIS A N 1
ATOM 1846 C CA . HIS A 1 219 ? 6.688 -2.191 -7.826 1.00 91.44 219 HIS A CA 1
ATOM 1847 C C . HIS A 1 219 ? 7.957 -3.013 -7.596 1.00 91.44 219 HIS A C 1
ATOM 1849 O O . HIS A 1 219 ? 9.052 -2.567 -7.939 1.00 91.44 219 HIS A O 1
ATOM 1855 N N . SER A 1 220 ? 7.863 -4.193 -6.980 1.00 92.94 220 SER A N 1
ATOM 1856 C CA . SER A 1 220 ? 9.045 -4.994 -6.663 1.00 92.94 220 SER A CA 1
ATOM 1857 C C . SER A 1 220 ? 9.684 -5.655 -7.877 1.00 92.94 220 SER A C 1
ATOM 1859 O O . SER A 1 220 ? 10.876 -5.961 -7.830 1.00 92.94 220 SER A O 1
ATOM 1861 N N . GLY A 1 221 ? 8.900 -5.903 -8.930 1.00 91.56 221 GLY A N 1
ATOM 1862 C CA . GLY A 1 221 ? 9.317 -6.700 -10.078 1.00 91.56 221 GLY A CA 1
ATOM 1863 C C . GLY A 1 221 ? 9.680 -8.145 -9.725 1.00 91.56 221 GLY A C 1
ATOM 1864 O O . GLY A 1 221 ? 10.392 -8.780 -10.497 1.00 91.56 221 GLY A O 1
ATOM 1865 N N . LEU A 1 222 ? 9.280 -8.663 -8.554 1.00 93.56 222 LEU A N 1
ATOM 1866 C CA . LEU A 1 222 ? 9.561 -10.046 -8.156 1.00 93.56 222 LEU A CA 1
ATOM 1867 C C . LEU A 1 222 ? 8.968 -11.037 -9.158 1.00 93.56 222 LEU A C 1
ATOM 1869 O O . LEU A 1 222 ? 7.819 -10.899 -9.571 1.00 93.56 222 LEU A O 1
ATOM 1873 N N . ARG A 1 223 ? 9.732 -12.086 -9.474 1.00 91.69 223 ARG A N 1
ATOM 1874 C CA . ARG A 1 223 ? 9.251 -13.213 -10.279 1.00 91.69 223 ARG A CA 1
ATOM 1875 C C . ARG A 1 223 ? 8.482 -14.205 -9.410 1.00 91.69 223 ARG A C 1
ATOM 1877 O O . ARG A 1 223 ? 9.013 -15.243 -9.007 1.00 91.69 223 ARG A O 1
ATOM 1884 N N . LEU A 1 224 ? 7.271 -13.828 -9.023 1.00 89.06 224 LEU A N 1
ATOM 1885 C CA . LEU A 1 224 ? 6.430 -14.622 -8.142 1.00 89.06 224 LEU A CA 1
ATOM 1886 C C . LEU A 1 224 ? 4.954 -14.373 -8.444 1.00 89.06 224 LEU A C 1
ATOM 1888 O O . LEU A 1 224 ? 4.479 -13.238 -8.380 1.00 89.06 224 LEU A O 1
ATOM 1892 N N . TYR A 1 225 ? 4.200 -15.455 -8.641 1.00 87.88 225 TYR A N 1
ATOM 1893 C CA . TYR A 1 225 ? 2.744 -15.392 -8.593 1.00 87.88 225 TYR A CA 1
ATOM 1894 C C . TYR A 1 225 ? 2.292 -15.186 -7.141 1.00 87.88 225 TYR A C 1
ATOM 1896 O O . TYR A 1 225 ? 2.204 -16.122 -6.343 1.00 87.88 225 TYR A O 1
ATOM 1904 N N . ALA A 1 226 ? 2.059 -13.926 -6.796 1.00 85.00 226 ALA A N 1
ATOM 1905 C CA . ALA A 1 226 ? 1.555 -13.494 -5.505 1.00 85.00 226 ALA A CA 1
ATOM 1906 C C . ALA A 1 226 ? 0.481 -12.424 -5.741 1.00 85.00 226 ALA A C 1
ATOM 1908 O O . ALA A 1 226 ? 0.835 -11.270 -5.991 1.00 85.00 226 ALA A O 1
ATOM 1909 N N . PRO A 1 227 ? -0.811 -12.790 -5.712 1.00 81.12 227 PRO A N 1
ATOM 1910 C CA . PRO A 1 227 ? -1.881 -11.818 -5.859 1.00 81.12 227 PRO A CA 1
ATOM 1911 C C . PRO A 1 227 ? -1.956 -10.880 -4.658 1.00 81.12 227 PRO A C 1
ATOM 1913 O O . PRO A 1 227 ? -1.610 -11.262 -3.532 1.00 81.12 227 PRO A O 1
ATOM 1916 N N . THR A 1 228 ? -2.450 -9.661 -4.889 1.00 74.00 228 THR A N 1
ATOM 1917 C CA . THR A 1 228 ? -2.804 -8.747 -3.798 1.00 74.00 228 THR A CA 1
ATOM 1918 C C . THR A 1 228 ? -3.731 -9.471 -2.809 1.00 74.00 228 THR A C 1
ATOM 1920 O O . THR A 1 228 ? -4.751 -10.031 -3.228 1.00 74.00 228 THR A O 1
ATOM 1923 N N . PRO A 1 229 ? -3.421 -9.466 -1.496 1.00 71.81 229 PRO A N 1
ATOM 1924 C CA . PRO A 1 229 ? -4.288 -10.053 -0.488 1.00 71.81 229 PRO A CA 1
ATOM 1925 C C . PRO A 1 229 ? -5.709 -9.495 -0.597 1.00 71.81 229 PRO A C 1
ATOM 1927 O O . PRO A 1 229 ? -5.925 -8.289 -0.497 1.00 71.81 229 PRO A O 1
ATOM 1930 N N . ASN A 1 230 ? -6.690 -10.373 -0.802 1.00 69.62 230 ASN A N 1
ATOM 1931 C CA . ASN A 1 230 ? -8.093 -9.995 -0.891 1.00 69.62 230 ASN A CA 1
ATOM 1932 C C . ASN A 1 230 ? -8.985 -11.091 -0.288 1.00 69.62 230 ASN A C 1
ATOM 1934 O O . ASN A 1 230 ? -8.770 -12.285 -0.494 1.00 69.62 230 ASN A O 1
ATOM 1938 N N . LEU A 1 231 ? -10.034 -10.701 0.438 1.00 67.06 231 LEU A N 1
ATOM 1939 C CA . LEU A 1 231 ? -11.019 -11.651 0.970 1.00 67.06 231 LEU A CA 1
ATOM 1940 C C . LEU A 1 231 ? -11.768 -12.409 -0.142 1.00 67.06 231 LEU A C 1
ATOM 1942 O O . LEU A 1 231 ? -12.243 -13.524 0.074 1.00 67.06 231 LEU A O 1
ATOM 1946 N N . ALA A 1 232 ? -11.839 -11.823 -1.336 1.00 69.81 232 ALA A N 1
ATOM 1947 C CA . ALA A 1 232 ? -12.423 -12.407 -2.533 1.00 69.81 232 ALA A CA 1
ATOM 1948 C C . ALA A 1 232 ? -11.381 -13.027 -3.486 1.00 69.81 232 ALA A C 1
ATOM 1950 O O . ALA A 1 232 ? -11.747 -13.384 -4.603 1.00 69.81 232 ALA A O 1
ATOM 1951 N N . SER A 1 233 ? -10.113 -13.220 -3.079 1.00 73.81 233 SER A N 1
ATOM 1952 C CA . SER A 1 233 ? -9.084 -13.816 -3.956 1.00 73.81 233 SER A CA 1
ATOM 1953 C C . SER A 1 233 ? -9.501 -15.181 -4.517 1.00 73.81 233 SER A C 1
ATOM 1955 O O . SER A 1 233 ? -9.179 -15.500 -5.654 1.00 73.81 233 SER A O 1
ATOM 1957 N N . TRP A 1 234 ? -10.260 -15.984 -3.762 1.00 75.25 234 TRP A N 1
ATOM 1958 C CA . TRP A 1 234 ? -10.777 -17.272 -4.244 1.00 75.25 234 TRP A CA 1
ATOM 1959 C C . TRP A 1 234 ? -11.799 -17.118 -5.381 1.00 75.25 234 TRP A C 1
ATOM 1961 O O . TRP A 1 234 ? -11.823 -17.947 -6.286 1.00 75.25 234 TRP A O 1
ATOM 1971 N N . VAL A 1 235 ? -12.611 -16.053 -5.357 1.00 78.69 235 VAL A N 1
ATOM 1972 C CA . VAL A 1 235 ? -13.553 -15.717 -6.435 1.00 78.69 235 VAL A CA 1
ATOM 1973 C C . VAL A 1 235 ? -12.776 -15.241 -7.650 1.00 78.69 235 VAL A C 1
ATOM 1975 O O . VAL A 1 235 ? -12.998 -15.728 -8.749 1.00 78.69 235 VAL A O 1
ATOM 1978 N N . MET A 1 236 ? -11.829 -14.324 -7.456 1.00 82.19 236 MET A N 1
ATOM 1979 C CA . MET A 1 236 ? -11.027 -13.785 -8.556 1.00 82.19 236 MET A CA 1
ATOM 1980 C C . MET A 1 236 ? -10.235 -14.886 -9.259 1.00 82.19 236 MET A C 1
ATOM 1982 O O . MET A 1 236 ? -10.228 -14.958 -10.482 1.00 82.19 236 MET A O 1
ATOM 1986 N N . LYS A 1 237 ? -9.665 -15.810 -8.484 1.00 83.06 237 LYS A N 1
ATOM 1987 C CA . LYS A 1 237 ? -8.967 -16.977 -9.014 1.00 83.06 237 LYS A CA 1
ATOM 1988 C C . LYS A 1 237 ? -9.893 -17.930 -9.774 1.00 83.06 237 LYS A C 1
ATOM 1990 O O . LYS A 1 237 ? -9.460 -18.536 -10.745 1.00 83.06 237 LYS A O 1
ATOM 1995 N N . LEU A 1 238 ? -11.157 -18.066 -9.359 1.00 85.44 238 LEU A N 1
ATOM 1996 C CA . LEU A 1 238 ? -12.143 -18.881 -10.081 1.00 85.44 238 LEU A CA 1
ATOM 1997 C C . LEU A 1 238 ? -12.404 -18.340 -11.494 1.00 85.44 238 LEU A C 1
ATOM 1999 O O . LEU A 1 238 ? -12.648 -19.124 -12.406 1.00 85.44 238 LEU A O 1
ATOM 2003 N N . PHE A 1 239 ? -12.342 -17.019 -11.664 1.00 86.38 239 PHE A N 1
ATOM 2004 C CA . PHE A 1 239 ? -12.550 -16.355 -12.950 1.00 86.38 239 PHE A CA 1
ATOM 2005 C C . PHE A 1 239 ? -11.251 -16.018 -13.696 1.00 86.38 239 PHE A C 1
ATOM 2007 O O . PHE A 1 239 ? -11.339 -15.481 -14.793 1.00 86.38 239 PHE A O 1
ATOM 2014 N N . ASP A 1 240 ? -10.079 -16.340 -13.137 1.00 86.81 240 ASP A N 1
ATOM 2015 C CA . ASP A 1 240 ? -8.764 -15.948 -13.671 1.00 86.81 240 ASP A CA 1
ATOM 2016 C C . ASP A 1 240 ? -8.640 -14.424 -13.869 1.00 86.81 240 ASP A C 1
ATOM 2018 O O . ASP A 1 240 ? -8.248 -13.930 -14.923 1.00 86.81 240 ASP A O 1
ATOM 2022 N N . VAL A 1 241 ? -9.026 -13.660 -12.842 1.00 85.25 241 VAL A N 1
ATOM 2023 C CA . VAL A 1 241 ? -9.019 -12.183 -12.869 1.00 85.25 241 VAL A CA 1
ATOM 2024 C C . VAL A 1 241 ? -8.233 -11.558 -11.726 1.00 85.25 241 VAL A C 1
ATOM 2026 O O . VAL A 1 241 ? -8.196 -10.337 -11.613 1.00 85.25 241 VAL A O 1
ATOM 2029 N N . ASP A 1 242 ? -7.619 -12.356 -10.857 1.00 83.88 242 ASP A N 1
ATOM 2030 C CA . ASP A 1 242 ? -6.744 -11.831 -9.815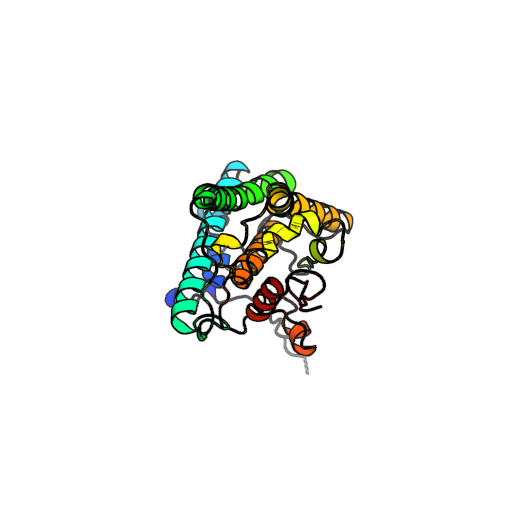 1.00 83.88 242 ASP A CA 1
ATOM 2031 C C . ASP A 1 242 ? -5.490 -11.202 -10.425 1.00 83.88 242 ASP A C 1
ATOM 2033 O O . ASP A 1 242 ? -4.997 -11.644 -11.463 1.00 83.88 242 ASP A O 1
ATOM 2037 N N . GLU A 1 243 ? -5.003 -10.147 -9.782 1.00 83.38 243 GLU A N 1
ATOM 2038 C CA . GLU A 1 243 ? -3.818 -9.410 -10.208 1.00 83.38 243 GLU A CA 1
ATOM 2039 C C . GLU A 1 243 ? -2.618 -9.785 -9.339 1.00 83.38 243 GLU A C 1
ATOM 2041 O O . GLU A 1 243 ? -2.632 -9.580 -8.118 1.00 83.38 243 GLU A O 1
ATOM 2046 N N . ALA A 1 244 ? -1.586 -10.351 -9.968 1.00 88.31 244 ALA A N 1
ATOM 2047 C CA . ALA A 1 244 ? -0.330 -10.712 -9.325 1.00 88.31 244 ALA A CA 1
ATOM 2048 C C . ALA A 1 244 ? 0.719 -9.591 -9.398 1.00 88.31 244 ALA A C 1
ATOM 2050 O O . ALA A 1 244 ? 0.611 -8.651 -10.180 1.00 88.31 244 ALA A O 1
ATOM 2051 N N . ILE A 1 245 ? 1.798 -9.723 -8.618 1.00 89.69 245 ILE A N 1
ATOM 2052 C CA . ILE A 1 245 ? 2.961 -8.816 -8.698 1.00 89.69 245 ILE A CA 1
ATOM 2053 C C . ILE A 1 245 ? 3.456 -8.652 -10.146 1.00 89.69 245 ILE A C 1
ATOM 2055 O O . ILE A 1 245 ? 3.755 -7.542 -10.579 1.00 89.69 245 ILE A O 1
ATOM 2059 N N . GLU A 1 246 ? 3.527 -9.750 -10.901 1.00 89.06 246 GLU A N 1
ATOM 2060 C CA . GLU A 1 246 ? 3.984 -9.736 -12.295 1.00 89.06 246 GLU A CA 1
ATOM 2061 C C . GLU A 1 246 ? 3.032 -8.960 -13.221 1.00 89.06 246 GLU A C 1
ATOM 2063 O O . GLU A 1 246 ? 3.487 -8.286 -14.143 1.00 89.06 246 GLU A O 1
ATOM 2068 N N . ASP A 1 247 ? 1.724 -8.994 -12.956 1.00 88.81 247 ASP A N 1
ATOM 2069 C CA . ASP A 1 247 ? 0.717 -8.250 -13.717 1.00 88.81 247 ASP A CA 1
ATOM 2070 C C . ASP A 1 247 ? 0.874 -6.740 -13.548 1.00 88.81 247 ASP A C 1
ATOM 2072 O O . ASP A 1 247 ? 0.829 -6.000 -14.534 1.00 88.81 247 ASP A O 1
ATOM 2076 N N . HIS A 1 248 ? 1.119 -6.301 -12.313 1.00 87.69 248 HIS A N 1
ATOM 2077 C CA . HIS A 1 248 ? 1.388 -4.904 -11.988 1.00 87.69 248 HIS A CA 1
ATOM 2078 C C . HIS A 1 248 ? 2.718 -4.429 -12.600 1.00 87.69 248 HIS A C 1
ATOM 2080 O O . HIS A 1 248 ? 2.831 -3.326 -13.136 1.00 87.69 248 HIS A O 1
ATOM 2086 N N . ASP A 1 249 ? 3.741 -5.282 -12.591 1.00 88.69 249 ASP A N 1
ATOM 2087 C CA . ASP A 1 249 ? 5.017 -4.982 -13.239 1.00 88.69 249 ASP A CA 1
ATOM 2088 C C . ASP A 1 249 ? 4.852 -4.803 -14.762 1.00 88.69 249 ASP A C 1
ATOM 2090 O O . ASP A 1 249 ? 5.352 -3.840 -15.353 1.00 88.69 249 ASP A O 1
ATOM 2094 N N . LEU A 1 250 ? 4.076 -5.681 -15.405 1.00 88.75 250 LEU A N 1
ATOM 2095 C CA . LEU A 1 250 ? 3.728 -5.566 -16.821 1.00 88.75 250 LEU A CA 1
ATOM 2096 C C . LEU A 1 250 ? 2.917 -4.305 -17.135 1.00 88.75 250 LEU A C 1
ATOM 2098 O O . LEU A 1 250 ? 3.134 -3.680 -18.185 1.00 88.75 250 LEU A O 1
ATOM 2102 N N . HIS A 1 251 ? 2.033 -3.912 -16.220 1.00 87.69 251 HIS A N 1
ATOM 2103 C CA . HIS A 1 251 ? 1.264 -2.684 -16.321 1.00 87.69 251 HIS A CA 1
ATOM 2104 C C . HIS A 1 251 ? 2.184 -1.447 -16.421 1.00 87.69 251 HIS A C 1
ATOM 2106 O O . HIS A 1 251 ? 2.045 -0.620 -17.335 1.00 87.69 251 HIS A O 1
ATOM 2112 N N . HIS A 1 252 ? 3.198 -1.357 -15.554 1.00 87.81 252 HIS A N 1
ATOM 2113 C CA . HIS A 1 252 ? 4.172 -0.259 -15.561 1.00 87.81 252 HIS A CA 1
ATOM 2114 C C . HIS A 1 252 ? 4.972 -0.167 -16.863 1.00 87.81 252 HIS A C 1
ATOM 2116 O O . HIS A 1 252 ? 5.118 0.922 -17.442 1.00 87.81 252 HIS A O 1
ATOM 2122 N N . ARG A 1 253 ? 5.426 -1.312 -17.382 1.00 87.06 253 ARG A N 1
ATOM 2123 C CA . ARG A 1 253 ? 6.206 -1.389 -18.627 1.00 87.06 253 ARG A CA 1
ATOM 2124 C C . ARG A 1 253 ? 5.460 -0.795 -19.814 1.00 87.06 253 ARG A C 1
ATOM 2126 O O . ARG A 1 253 ? 6.037 -0.028 -20.585 1.00 87.06 253 ARG A O 1
ATOM 2133 N N . ARG A 1 254 ? 4.170 -1.117 -19.960 1.00 81.25 254 ARG A N 1
ATOM 2134 C CA . ARG A 1 254 ? 3.378 -0.690 -21.125 1.00 81.25 254 ARG A CA 1
ATOM 2135 C C . ARG A 1 254 ? 2.772 0.712 -20.986 1.00 81.25 254 ARG A C 1
ATOM 2137 O O . ARG A 1 254 ? 2.541 1.365 -22.000 1.00 81.25 254 ARG A O 1
ATOM 2144 N N . GLY A 1 255 ? 2.597 1.238 -19.771 1.00 74.50 255 GLY A N 1
ATOM 2145 C CA . GLY A 1 255 ? 2.183 2.631 -19.540 1.00 74.50 255 GLY A CA 1
ATOM 2146 C C . GLY A 1 255 ? 0.699 2.915 -19.815 1.00 74.50 255 GLY A C 1
ATOM 2147 O O . GLY A 1 255 ? -0.171 2.266 -19.259 1.00 74.50 255 GLY A O 1
ATOM 2148 N N . TRP A 1 256 ? 0.364 3.922 -20.625 1.00 67.56 256 TRP A N 1
ATOM 2149 C CA . TRP A 1 256 ? -1.038 4.316 -20.865 1.00 67.56 256 TRP A CA 1
ATOM 2150 C C . TRP A 1 256 ? -1.521 3.966 -22.260 1.00 67.56 256 TRP A C 1
ATOM 2152 O O . TRP A 1 256 ? -0.747 4.028 -23.213 1.00 67.56 256 TRP A O 1
ATOM 2162 N N . LYS A 1 257 ? -2.807 3.598 -22.361 1.00 70.00 257 LYS A N 1
ATOM 2163 C CA . LYS A 1 257 ? -3.541 3.147 -23.563 1.00 70.00 257 LYS A CA 1
ATOM 2164 C C . LYS A 1 257 ? -3.043 1.863 -24.232 1.00 70.00 257 LYS A C 1
ATOM 2166 O O . LYS A 1 257 ? -3.835 1.173 -24.859 1.00 70.00 257 LYS A O 1
ATOM 2171 N N . HIS A 1 258 ? -1.771 1.514 -24.067 1.00 71.50 258 HIS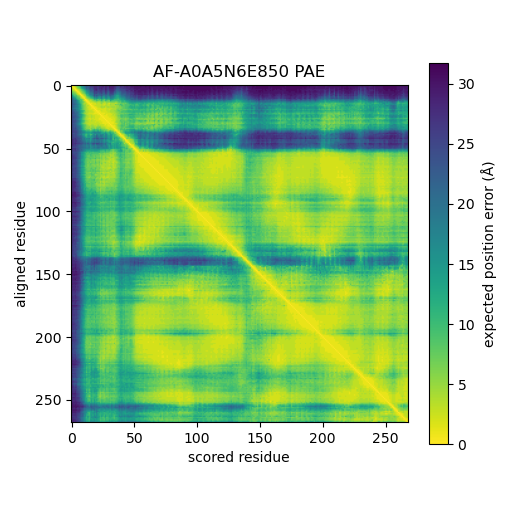 A N 1
ATOM 2172 C CA . HIS A 1 258 ? -1.185 0.248 -24.524 1.00 71.50 258 HIS A CA 1
ATOM 2173 C C . HIS A 1 258 ? -0.960 -0.754 -23.384 1.00 71.50 258 HIS A C 1
ATOM 2175 O O . HIS A 1 258 ? -0.400 -1.832 -23.601 1.00 71.50 258 HIS A O 1
ATOM 2181 N N . SER A 1 259 ? -1.365 -0.381 -22.170 1.00 74.81 259 SER A N 1
ATOM 2182 C CA . SER A 1 259 ? -1.267 -1.223 -20.986 1.00 74.81 259 SER A CA 1
ATOM 2183 C C . SER A 1 259 ? -2.575 -1.951 -20.698 1.00 74.81 259 SER A C 1
ATOM 2185 O O . SER A 1 259 ? -3.550 -1.843 -21.436 1.00 74.81 259 SER A O 1
ATOM 2187 N N . PHE A 1 260 ? -2.531 -2.769 -19.664 1.00 78.25 260 PHE A N 1
ATOM 2188 C CA . PHE A 1 260 ? -3.547 -3.702 -19.209 1.00 78.25 260 PHE A CA 1
ATOM 2189 C C . PHE A 1 260 ? -3.394 -3.825 -17.687 1.00 78.25 260 PHE A C 1
ATOM 2191 O O . PHE A 1 260 ? -2.452 -3.249 -17.138 1.00 78.25 260 PHE A O 1
ATOM 2198 N N . ASN A 1 261 ? -4.307 -4.529 -17.015 1.00 81.00 261 ASN A N 1
ATOM 2199 C CA . ASN A 1 261 ? -4.285 -4.702 -15.559 1.00 81.00 261 ASN A CA 1
ATOM 2200 C C . ASN A 1 261 ? -4.297 -3.352 -14.814 1.00 81.00 261 ASN A C 1
ATOM 2202 O O . ASN A 1 261 ? -3.360 -3.013 -14.106 1.00 81.00 261 ASN A O 1
ATOM 2206 N N . TYR A 1 262 ? -5.326 -2.533 -15.057 1.00 74.19 262 TYR A N 1
ATOM 2207 C CA . TYR A 1 262 ? -5.447 -1.187 -14.473 1.00 74.19 262 TYR A CA 1
ATOM 2208 C C . TYR A 1 262 ? -5.989 -1.178 -13.035 1.00 74.19 262 TYR A C 1
ATOM 2210 O O . TYR A 1 262 ? -6.002 -0.126 -12.390 1.00 74.19 262 TYR A O 1
ATOM 2218 N N . GLY A 1 263 ? -6.480 -2.320 -12.550 1.00 71.50 263 GLY A N 1
ATOM 2219 C CA . GLY A 1 263 ? -6.848 -2.483 -11.152 1.00 71.50 263 GLY A CA 1
ATOM 2220 C C . GLY A 1 263 ? -5.620 -2.533 -10.239 1.00 71.50 263 GLY A C 1
ATOM 2221 O O . GLY A 1 263 ? -4.484 -2.436 -10.682 1.00 71.50 263 GLY A O 1
ATOM 2222 N N . LYS A 1 264 ? -5.876 -2.636 -8.930 1.00 69.50 264 LYS A N 1
ATOM 2223 C CA . LYS A 1 264 ? -4.847 -2.943 -7.908 1.00 69.50 264 LYS A CA 1
ATOM 2224 C C . LYS A 1 264 ? -5.039 -4.307 -7.234 1.00 69.50 264 LYS A C 1
ATOM 2226 O O . LYS A 1 264 ? -4.245 -4.742 -6.393 1.00 69.50 264 LYS A O 1
ATOM 2231 N N . GLN A 1 265 ? -6.186 -4.921 -7.502 1.00 69.44 265 GLN A N 1
ATOM 2232 C CA . GLN A 1 265 ? -6.630 -6.195 -6.935 1.00 69.44 265 GLN A CA 1
ATOM 2233 C C . GLN A 1 265 ? -7.059 -7.181 -8.026 1.00 69.44 265 GLN A C 1
ATOM 2235 O O . GLN A 1 265 ? -7.159 -8.376 -7.755 1.00 69.44 265 GLN A O 1
ATOM 2240 N N . THR A 1 266 ? -7.356 -6.685 -9.228 1.00 75.81 266 THR A N 1
ATOM 2241 C CA . THR A 1 266 ? -7.940 -7.446 -10.333 1.00 75.81 266 THR A CA 1
ATOM 2242 C C . THR A 1 266 ? -7.362 -6.938 -11.647 1.00 75.81 266 THR A C 1
ATOM 2244 O O . THR A 1 266 ? -7.101 -5.747 -11.792 1.00 75.81 266 THR A O 1
ATOM 2247 N N . ARG A 1 267 ? -7.173 -7.845 -12.609 1.00 77.31 267 ARG A N 1
ATOM 2248 C CA . ARG A 1 267 ? -6.691 -7.521 -13.962 1.00 77.31 267 ARG A CA 1
ATOM 2249 C C . ARG A 1 267 ? -7.719 -6.760 -14.808 1.00 77.31 267 ARG A C 1
ATOM 2251 O O . ARG A 1 267 ? -7.365 -6.222 -15.859 1.00 77.31 267 ARG A O 1
ATOM 2258 N N . ILE A 1 268 ? -8.972 -6.747 -14.357 1.00 69.25 268 ILE A N 1
ATOM 2259 C CA . ILE A 1 268 ? -10.111 -6.048 -14.959 1.00 69.25 268 ILE A CA 1
ATOM 2260 C C . ILE A 1 268 ? -10.321 -4.715 -14.252 1.00 69.25 268 ILE A C 1
ATOM 2262 O O . ILE A 1 268 ? -10.282 -4.712 -12.996 1.00 69.25 268 ILE A O 1
#

Solvent-accessible surface area (backbone atoms only — not comparable to full-atom values): 15265 Å² total; per-residue (Å²): 132,84,82,73,84,78,83,78,78,71,91,71,85,61,69,86,78,48,63,72,91,74,54,50,72,68,54,52,40,36,60,61,61,55,56,54,80,64,83,91,73,66,46,82,60,56,55,77,63,69,54,72,60,52,68,68,56,47,40,54,50,55,33,52,26,49,52,52,41,52,51,52,50,54,51,49,52,56,52,49,34,76,75,55,35,42,59,64,51,92,80,49,78,65,51,76,79,54,81,93,41,47,68,54,40,54,49,44,54,52,45,47,54,50,46,44,42,62,56,42,43,82,74,33,56,52,69,90,62,56,48,62,69,56,68,84,89,68,77,89,87,63,47,69,58,74,74,37,78,84,42,34,77,44,49,49,56,46,41,68,43,43,39,37,28,47,77,49,55,65,45,50,45,74,66,32,44,44,32,69,48,47,47,52,57,50,51,50,51,52,52,39,46,74,70,71,43,88,61,44,37,59,45,47,53,50,53,52,52,51,54,53,47,36,42,35,48,20,22,46,29,37,50,46,97,47,56,41,91,50,98,55,45,71,58,29,54,73,70,73,33,53,22,28,20,51,47,42,30,51,17,29,55,44,40,76,96,69,40,55,36,63,32,66,54,23,41,102

Sequence (268 aa):
MPAGPRHNHSFRSTWRRQDRNQWTTFHWILEWGDLHPTELGRTLCTYWLGMKFHPVITFVYYNVAFQVFLSLLLRSIRQLRHTYGFLDGDKLERDGIPDVAVRKAFMSILLVSIGRPLMTVPLAYRVDETPSLISWKFLPLEAIMHEVDCLWRYHRTYHLNKHPNPLLAIYADHKQEFFDIWGIPLMTYFTMRLKGLPMGYYEWYICQQYVVFSEVAGHSGLRLYAPTPNLASWVMKLFDVDEAIEDHDLHHRRGWKHSFNYGKQTRI

Organism: NCBI:txid986946

Foldseek 3Di:
DDDDDDPPPPVQDPCVVDDPVPDDLVNLLCLQQVQHQDDDQDHPVCRPPVDLDDLVNVLVSLLVSLVVSVVSLLVVLVVLCVVFNFDPCVPDDFDDQPPVCPVVLVVLVVCLSNLQSVVLSVPFDDSPDDSNPDDPPDADWDQPQQPDPVSLVQVQQLLVRLLAALSSLQVGDPVNSCCLRPVVLVVVLVVCVVVVHDDHSNNSSVSSSLLSSLSSLLRHSGPDFDFRDDPCVVVLVVVVWFAGSNLSSQQSNLGHPRGFQSISGTRD